Protein AF-A0A7S1IS02-F1 (afdb_monomer_lite)

Foldseek 3Di:
DDDPVRVVVVVVVCVVVVVVVVVVVVVVVVVVVVVVVVVVVVVVLLVVLPPVDDDDDPVVVVVVLVVLLVVLVVDDDPPVLLVCLLDPNDDLVVQQDDDPPDPRCSNVLSSLLVLCVVLVLCVVVVPDSSLSSSLLVLQQSQADPDPALHQSNLSVQLSVLSNVCVPDPCPPVADSVNSVVSSLCSRQQRGNPPVDDQVRCLVVVHPLNVVCVVVVDSPSNRVVSVVVSVVSCPDPSND

InterPro domains:
  IPR002073 3'5'-cyclic nucleotide phosphodiesterase, catalytic domain [PF00233] (148-239)
  IPR002073 3'5'-cyclic nucleotide phosphodiesterase, catalytic domain [PS51845] (77-239)
  IPR003607 HD/PDEase domain [cd00077] (148-236)
  IPR023088 3'5'-cyclic nucleotide phosphodiesterase [PR00387] (144-157)
  IPR023088 3'5'-cyclic nucleotide phosphodiesterase [PR00387] (175-188)
  IPR023088 3'5'-cyclic nucleotide phosphodiesterase [PR00387] (189-204)
  IPR023088 3'5'-cyclic nucleotide phosphodiesterase [PR00387] (219-235)
  IPR023174 3'5'-cyclic nucleotide phosphodiesterase, conserved site [PS00126] (189-200)
  IPR036971 3'5'-cyclic nucleotide phosphodiesterase, catalytic domain superfamily [G3DSA:1.10.1300.10] (60-239)

Organism: NCBI:txid73025

Structure (mmCIF, N/CA/C/O backbone):
data_AF-A0A7S1IS02-F1
#
_entry.id   AF-A0A7S1IS02-F1
#
loop_
_atom_site.group_PDB
_atom_site.id
_atom_site.type_symbol
_atom_site.label_atom_id
_atom_site.label_alt_id
_atom_site.label_comp_id
_atom_site.label_asym_id
_atom_site.label_entity_id
_atom_site.label_seq_id
_atom_site.pdbx_PDB_ins_code
_atom_site.Cartn_x
_atom_site.Cartn_y
_atom_site.Cartn_z
_atom_site.occupancy
_atom_site.B_iso_or_equiv
_atom_site.auth_seq_id
_atom_site.auth_comp_id
_atom_site.auth_asym_id
_atom_site.auth_atom_id
_atom_site.pdbx_PDB_model_num
ATOM 1 N N . THR A 1 1 ? -65.001 -1.483 31.475 1.00 82.06 1 THR A N 1
ATOM 2 C CA . THR A 1 1 ? -63.956 -1.059 32.427 1.00 82.06 1 THR A CA 1
ATOM 3 C C . THR A 1 1 ? -62.853 -2.075 32.312 1.00 82.06 1 THR A C 1
ATOM 5 O O . THR A 1 1 ? -63.203 -3.249 32.267 1.00 82.06 1 THR A O 1
ATOM 8 N N . PHE A 1 2 ? -61.599 -1.654 32.163 1.00 85.00 2 PHE A N 1
ATOM 9 C CA . PHE A 1 2 ? -60.481 -2.598 32.105 1.00 85.00 2 PHE A CA 1
ATOM 10 C C . PHE A 1 2 ? -60.385 -3.375 33.417 1.00 85.00 2 PHE A C 1
ATOM 12 O O . PHE A 1 2 ? -60.746 -2.855 34.480 1.00 85.00 2 PHE A O 1
ATOM 19 N N . THR A 1 3 ? -59.979 -4.637 33.334 1.00 92.38 3 THR A N 1
ATOM 20 C CA . THR A 1 3 ? -59.660 -5.420 34.525 1.00 92.38 3 THR A CA 1
ATOM 21 C C . THR A 1 3 ? -58.300 -4.990 35.065 1.00 92.38 3 THR A C 1
ATOM 23 O O . THR A 1 3 ? -57.462 -4.439 34.353 1.00 92.38 3 THR A O 1
ATOM 26 N N . LYS A 1 4 ? -58.060 -5.259 36.348 1.00 90.69 4 LYS A N 1
ATOM 27 C CA . LYS A 1 4 ? -56.788 -4.919 36.991 1.00 90.69 4 LYS A CA 1
ATOM 28 C C . LYS A 1 4 ? -55.592 -5.636 36.340 1.00 90.69 4 LYS A C 1
ATOM 30 O O . LYS A 1 4 ? -54.513 -5.070 36.248 1.00 90.69 4 LYS A O 1
ATOM 35 N N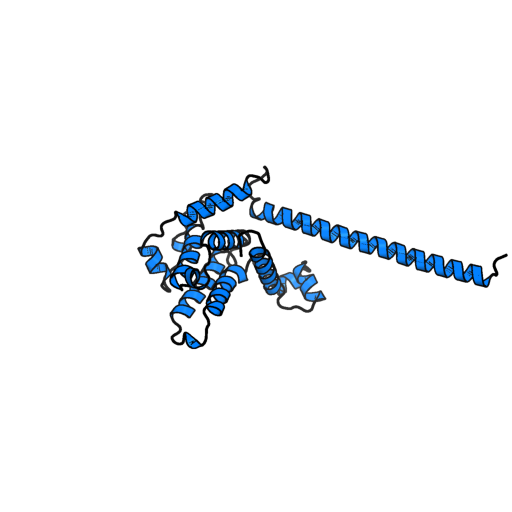 . GLU A 1 5 ? -55.810 -6.852 35.838 1.00 90.50 5 GLU A N 1
ATOM 36 C CA . GLU A 1 5 ? -54.808 -7.626 35.091 1.00 90.50 5 GLU A CA 1
ATOM 37 C C . GLU A 1 5 ? -54.492 -6.999 33.723 1.00 90.50 5 GLU A C 1
ATOM 39 O O . GLU A 1 5 ? -53.339 -6.997 33.300 1.00 90.50 5 GLU A O 1
ATOM 44 N N . GLU A 1 6 ? -55.489 -6.434 33.035 1.00 93.12 6 GLU A N 1
ATOM 45 C CA . GLU A 1 6 ? -55.283 -5.721 31.767 1.00 93.12 6 GLU A CA 1
ATOM 46 C C . GLU A 1 6 ? -54.498 -4.416 31.966 1.00 93.12 6 GLU A C 1
ATOM 48 O O . GLU A 1 6 ? -53.660 -4.079 31.129 1.00 93.12 6 GLU A O 1
ATOM 53 N N . GLU A 1 7 ? -54.725 -3.703 33.074 1.00 90.56 7 GLU A N 1
ATOM 54 C CA . GLU A 1 7 ? -53.951 -2.507 33.438 1.00 90.56 7 GLU A CA 1
ATOM 55 C C . GLU A 1 7 ? -52.484 -2.851 33.741 1.00 90.56 7 GLU A C 1
ATOM 57 O O . GLU A 1 7 ? -51.585 -2.225 33.176 1.00 90.56 7 GLU A O 1
ATOM 62 N N . GLU A 1 8 ? -52.228 -3.890 34.546 1.00 92.44 8 GLU A N 1
ATOM 63 C CA . GLU A 1 8 ? -50.866 -4.362 34.851 1.00 92.44 8 GLU A CA 1
ATOM 64 C C . GLU A 1 8 ? -50.130 -4.854 33.589 1.00 92.44 8 GLU A C 1
ATOM 66 O O . GLU A 1 8 ? -48.942 -4.569 33.392 1.00 92.44 8 GLU A O 1
ATOM 71 N N . LEU A 1 9 ? -50.835 -5.542 32.683 1.00 94.44 9 LEU A N 1
ATOM 72 C CA . LEU A 1 9 ? -50.281 -5.970 31.398 1.00 94.44 9 LEU A CA 1
ATOM 73 C C . LEU A 1 9 ? -49.898 -4.772 30.517 1.00 94.44 9 LEU A C 1
ATOM 75 O O . LEU A 1 9 ? -48.827 -4.775 29.903 1.00 94.44 9 LEU A O 1
ATOM 79 N N . LEU A 1 10 ? -50.748 -3.743 30.455 1.00 94.38 10 LEU A N 1
ATOM 80 C CA . LEU A 1 10 ? -50.493 -2.540 29.663 1.00 94.38 10 LEU A CA 1
ATOM 81 C C . LEU A 1 10 ? -49.315 -1.727 30.229 1.00 94.38 10 LEU A C 1
ATOM 83 O O . LEU A 1 10 ? -48.513 -1.174 29.472 1.00 94.38 10 LEU A O 1
ATOM 87 N N . GLU A 1 11 ? -49.172 -1.680 31.552 1.00 92.94 11 GLU A N 1
ATOM 88 C CA . GLU A 1 11 ? -48.066 -1.004 32.235 1.00 92.94 11 GLU A CA 1
ATOM 89 C C . GLU A 1 11 ? -46.726 -1.723 31.989 1.00 92.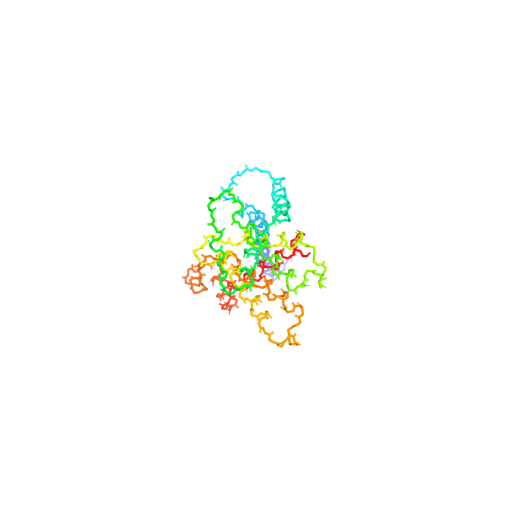94 11 GLU A C 1
ATOM 91 O O . GLU A 1 11 ? -45.721 -1.094 31.638 1.00 92.94 11 GLU A O 1
ATOM 96 N N . SER A 1 12 ? -46.726 -3.059 32.047 1.00 93.56 12 SER A N 1
ATOM 97 C CA . SER A 1 12 ? -45.562 -3.878 31.690 1.00 93.56 12 SER A CA 1
ATOM 98 C C . SER A 1 12 ? -45.177 -3.713 30.215 1.00 93.56 12 SER A C 1
ATOM 100 O O . SER A 1 12 ? -44.011 -3.458 29.892 1.00 93.56 12 SER A O 1
ATOM 102 N N . PHE A 1 13 ? -46.162 -3.772 29.312 1.00 95.50 13 PHE A N 1
ATOM 103 C CA . PHE A 1 13 ? -45.948 -3.583 27.879 1.00 95.50 13 PHE A CA 1
ATOM 104 C C . PHE A 1 13 ? -45.392 -2.191 27.560 1.00 95.50 13 PHE A C 1
ATOM 106 O O . PHE A 1 13 ? -44.400 -2.079 26.843 1.00 95.50 13 PHE A O 1
ATOM 113 N N . SER A 1 14 ? -45.998 -1.130 28.101 1.00 95.31 14 SER A N 1
ATOM 114 C CA . SER A 1 14 ? -45.564 0.249 27.845 1.00 95.31 14 SER A CA 1
ATOM 115 C C . SER A 1 14 ? -44.152 0.518 28.371 1.00 95.31 14 SER A C 1
ATOM 117 O O . SER A 1 14 ? -43.367 1.175 27.686 1.00 95.31 14 SER A O 1
ATOM 119 N N . SER A 1 15 ? -43.785 -0.068 29.514 1.00 94.06 15 SER A N 1
ATOM 120 C CA . SER A 1 15 ? -42.422 -0.007 30.052 1.00 94.06 15 SER A CA 1
ATOM 121 C C . SER A 1 15 ? -41.414 -0.687 29.119 1.00 94.06 15 SER A C 1
ATOM 123 O O . SER A 1 15 ? -40.394 -0.094 28.759 1.00 94.06 15 SER A O 1
ATOM 125 N N . PHE A 1 16 ? -41.710 -1.909 28.664 1.00 96.19 16 PHE A N 1
ATOM 126 C CA . PHE A 1 16 ? -40.810 -2.662 27.785 1.00 96.19 16 PHE A CA 1
ATOM 127 C C . PHE A 1 16 ? -40.691 -2.024 26.394 1.00 96.19 16 PHE A C 1
ATOM 129 O O . PHE A 1 16 ? -39.591 -1.903 25.848 1.00 96.19 16 PHE A O 1
ATOM 136 N N . ALA A 1 17 ? -41.812 -1.559 25.837 1.00 95.50 17 ALA A N 1
ATOM 137 C CA . ALA A 1 17 ? -41.853 -0.831 24.576 1.00 95.50 17 ALA A CA 1
ATOM 138 C C . ALA A 1 17 ? -41.078 0.490 24.670 1.00 95.50 17 ALA A C 1
ATOM 140 O O . ALA A 1 17 ? -40.301 0.801 23.770 1.00 95.50 17 ALA A O 1
ATOM 141 N N . GLY A 1 18 ? -41.222 1.232 25.773 1.00 96.75 18 GLY A N 1
ATOM 142 C CA . GLY A 1 18 ? -40.489 2.473 26.020 1.00 96.75 18 GLY A CA 1
ATOM 143 C C . GLY A 1 18 ? -38.973 2.265 26.056 1.00 96.75 18 GLY A C 1
ATOM 144 O O . GLY A 1 18 ? -38.247 2.956 25.342 1.00 96.75 18 GLY A O 1
ATOM 145 N N . ILE A 1 19 ? -38.497 1.271 26.816 1.00 96.25 19 ILE A N 1
ATOM 146 C CA . ILE A 1 19 ? -37.067 0.917 26.889 1.00 96.25 19 ILE A CA 1
ATOM 147 C C . ILE A 1 19 ? -36.546 0.482 25.514 1.00 96.25 19 ILE A C 1
ATOM 149 O O . ILE A 1 19 ? -35.489 0.932 25.072 1.00 96.25 19 ILE A O 1
ATOM 153 N N . THR A 1 20 ? -37.304 -0.366 24.814 1.00 95.88 20 THR A N 1
ATOM 154 C CA . THR A 1 20 ? -36.910 -0.889 23.500 1.00 95.88 20 THR A CA 1
ATOM 155 C C . THR A 1 20 ? -36.811 0.230 22.465 1.00 95.88 20 THR A C 1
ATOM 157 O O . THR A 1 20 ? -35.807 0.326 21.764 1.00 95.88 20 THR A O 1
ATOM 160 N N . LEU A 1 21 ? -37.808 1.118 22.396 1.00 96.31 21 LEU A N 1
ATOM 161 C CA . LEU A 1 21 ? -37.811 2.258 21.476 1.00 96.31 21 LEU A CA 1
ATOM 162 C C . LEU A 1 21 ? -36.697 3.259 21.793 1.00 96.31 21 LEU A C 1
ATOM 164 O O . LEU A 1 21 ? -36.090 3.801 20.870 1.00 96.31 21 LEU A O 1
ATOM 168 N N . ALA A 1 22 ? -36.410 3.500 23.075 1.00 95.81 22 ALA A N 1
ATOM 169 C CA . ALA A 1 22 ? -35.308 4.366 23.481 1.00 95.81 22 ALA A CA 1
ATOM 170 C C . ALA A 1 22 ? -33.955 3.795 23.031 1.00 95.81 22 ALA A C 1
ATOM 172 O O . ALA A 1 22 ? -33.172 4.505 22.400 1.00 95.81 22 ALA A O 1
ATOM 173 N N . ASN A 1 23 ? -33.711 2.504 23.273 1.00 95.31 23 ASN A N 1
ATOM 174 C CA . ASN A 1 23 ? -32.490 1.836 22.826 1.00 95.31 23 ASN A CA 1
ATOM 175 C C . ASN A 1 23 ? -32.377 1.823 21.301 1.00 95.31 23 ASN A C 1
ATOM 177 O O . ASN A 1 23 ? -31.310 2.113 20.771 1.00 95.31 23 ASN A O 1
ATOM 181 N N . LEU A 1 24 ? -33.472 1.549 20.588 1.00 95.94 24 LEU A N 1
ATOM 182 C CA . LEU A 1 24 ? -33.479 1.537 19.126 1.00 95.94 24 LEU A CA 1
ATOM 183 C C . LEU A 1 24 ? -33.089 2.903 18.548 1.00 95.94 24 LEU A C 1
ATOM 185 O O . LEU A 1 24 ? -32.236 2.958 17.667 1.00 95.94 24 LEU A O 1
ATOM 189 N N . LYS A 1 25 ? -33.618 4.001 19.104 1.00 95.12 25 LYS A N 1
ATOM 190 C CA . LYS A 1 25 ? -33.218 5.363 18.712 1.00 95.12 25 LYS A CA 1
ATOM 191 C C . LYS A 1 25 ? -31.749 5.661 19.016 1.00 95.12 25 LYS A C 1
ATOM 193 O O . LYS A 1 25 ? -31.092 6.332 18.227 1.00 95.12 25 LYS A O 1
ATOM 198 N N . LEU A 1 26 ? -31.228 5.180 20.147 1.00 95.00 26 LEU A N 1
ATOM 199 C CA . LEU A 1 26 ? -29.813 5.347 20.495 1.00 95.00 26 LEU A CA 1
ATOM 200 C C . LEU A 1 26 ? -28.900 4.591 19.523 1.00 95.00 26 LEU A C 1
ATOM 202 O O . LEU A 1 26 ? -27.895 5.146 19.084 1.00 95.00 26 LEU A O 1
ATOM 206 N N . TYR A 1 27 ? -29.257 3.357 19.157 1.00 93.94 27 TYR A N 1
ATOM 207 C CA . TYR A 1 27 ? -28.508 2.581 18.170 1.00 93.94 27 TYR A CA 1
ATOM 208 C C . TYR A 1 27 ? -28.576 3.213 16.783 1.00 93.94 27 TYR A C 1
ATOM 210 O O . TYR A 1 27 ? -27.538 3.369 16.152 1.00 93.94 27 TYR A O 1
ATOM 218 N N . GLU A 1 28 ? -29.757 3.641 16.339 1.00 94.44 28 GLU A N 1
ATOM 219 C CA . GLU A 1 28 ? -29.928 4.340 15.063 1.00 94.44 28 GLU A CA 1
ATOM 220 C C . GLU A 1 28 ? -29.072 5.613 15.003 1.00 94.44 28 GLU A C 1
ATOM 222 O O . GLU A 1 28 ? -28.347 5.827 14.032 1.00 94.44 28 GLU A O 1
ATOM 227 N N . PHE A 1 29 ? -29.083 6.422 16.068 1.00 94.38 29 PHE A N 1
ATOM 228 C CA . PHE A 1 29 ? -28.225 7.600 16.172 1.00 94.38 29 PHE A CA 1
ATOM 229 C C . PHE A 1 29 ? -26.738 7.234 16.086 1.00 94.38 29 PHE A C 1
ATOM 231 O O . PHE A 1 29 ? -26.005 7.847 15.314 1.00 94.38 29 PHE A O 1
ATOM 238 N N . ALA A 1 30 ? -26.290 6.223 16.837 1.00 90.69 30 ALA A N 1
ATOM 239 C CA . ALA A 1 30 ? -24.895 5.790 16.827 1.00 90.69 30 ALA A CA 1
ATOM 240 C C . ALA A 1 30 ? -24.457 5.266 15.448 1.00 90.69 30 ALA A C 1
ATOM 242 O O . ALA A 1 30 ? -23.356 5.576 14.995 1.00 90.69 30 ALA A O 1
ATOM 243 N N . THR A 1 31 ? -25.315 4.507 14.761 1.00 89.56 31 THR A N 1
ATOM 244 C CA . THR A 1 31 ? -25.045 4.011 13.406 1.00 89.56 31 THR A CA 1
ATOM 245 C C . THR A 1 31 ? -24.964 5.156 12.403 1.00 89.56 31 THR A C 1
ATOM 247 O O . THR A 1 31 ? -23.990 5.232 11.657 1.00 89.56 31 THR A O 1
ATOM 250 N N . ASN A 1 32 ? -25.928 6.079 12.417 1.00 90.00 32 ASN A N 1
ATOM 251 C CA . ASN A 1 32 ? -25.941 7.220 11.501 1.00 90.00 32 ASN A CA 1
ATOM 252 C C . ASN A 1 32 ? -24.740 8.145 11.731 1.00 90.00 32 ASN A C 1
ATOM 254 O O . ASN A 1 32 ? -24.063 8.509 10.774 1.00 90.00 32 ASN A O 1
ATOM 258 N N . ALA A 1 33 ? -24.414 8.443 12.992 1.00 87.38 33 ALA A N 1
ATOM 259 C CA . ALA A 1 33 ? -23.231 9.223 13.340 1.00 87.38 33 ALA A CA 1
ATOM 260 C C . ALA A 1 33 ? -21.931 8.523 12.904 1.00 87.38 33 ALA A C 1
ATOM 262 O O . ALA A 1 33 ? -21.010 9.180 12.431 1.00 87.38 33 ALA A O 1
ATOM 263 N N . GLY A 1 34 ? -21.853 7.192 13.019 1.00 80.75 34 GLY A N 1
ATOM 264 C CA . GLY A 1 34 ? -20.710 6.406 12.547 1.00 80.75 34 GLY A CA 1
ATOM 265 C C . GLY A 1 34 ? -20.538 6.443 11.025 1.00 80.75 34 GLY A C 1
ATOM 266 O O . GLY A 1 34 ? -19.419 6.609 10.534 1.00 80.75 34 GLY A O 1
ATOM 267 N N . ILE A 1 35 ? -21.640 6.329 10.277 1.00 80.50 35 ILE A N 1
ATOM 268 C CA . ILE A 1 35 ? -21.655 6.453 8.811 1.00 80.50 35 ILE A CA 1
ATOM 269 C C . ILE A 1 35 ? -21.213 7.858 8.396 1.00 80.50 35 ILE A C 1
ATOM 271 O O . ILE A 1 35 ? -20.322 7.991 7.560 1.00 80.50 35 ILE A O 1
ATOM 275 N N . GLU A 1 36 ? -21.787 8.898 9.004 1.00 82.19 36 GLU A N 1
ATOM 276 C CA . GLU A 1 36 ? -21.448 10.292 8.713 1.00 82.19 36 GLU A CA 1
ATOM 277 C C . GLU A 1 36 ? -19.982 10.595 9.047 1.00 82.19 36 GLU A C 1
ATOM 279 O O . GLU A 1 36 ? -19.260 11.135 8.213 1.00 82.19 36 GLU A O 1
ATOM 284 N N . ALA A 1 37 ? -19.501 10.168 10.219 1.00 75.00 37 ALA A N 1
ATOM 285 C CA . ALA A 1 37 ? -18.105 10.334 10.610 1.00 75.00 37 ALA A CA 1
ATOM 286 C C . ALA A 1 37 ? -17.150 9.624 9.643 1.00 75.00 37 ALA A C 1
ATOM 288 O O . ALA A 1 37 ? -16.111 10.179 9.303 1.00 75.00 37 ALA A O 1
ATOM 289 N N . THR A 1 38 ? -17.506 8.431 9.158 1.00 73.38 38 THR A N 1
ATOM 290 C CA . THR A 1 38 ? -16.690 7.679 8.194 1.00 73.38 38 THR A CA 1
ATOM 291 C C . THR A 1 38 ? -16.699 8.341 6.816 1.00 73.38 38 THR A C 1
ATOM 293 O O . THR A 1 38 ? -15.653 8.428 6.177 1.00 73.38 38 THR A O 1
ATOM 296 N N . ALA A 1 39 ? -17.847 8.852 6.360 1.00 71.75 39 ALA A N 1
ATOM 297 C CA . ALA A 1 39 ? -17.946 9.608 5.113 1.00 71.75 39 ALA A CA 1
ATOM 298 C C . ALA A 1 39 ? -17.096 10.888 5.172 1.00 71.75 39 ALA A C 1
ATOM 300 O O . ALA A 1 39 ? -16.270 11.120 4.291 1.00 71.75 39 ALA A O 1
ATOM 301 N N . LEU A 1 40 ? -17.215 11.653 6.262 1.00 70.81 40 LEU A N 1
ATOM 302 C CA . LEU A 1 40 ? -16.415 12.854 6.506 1.00 70.81 40 LEU A CA 1
ATOM 303 C C . LEU A 1 40 ? -14.929 12.533 6.654 1.00 70.81 40 LEU A C 1
ATOM 305 O O . LEU A 1 40 ? -14.099 13.270 6.133 1.00 70.81 40 LEU A O 1
ATOM 309 N N . MET A 1 41 ? -14.565 11.448 7.342 1.00 65.06 41 MET A N 1
ATOM 310 C CA . MET A 1 41 ? -13.175 11.004 7.441 1.00 65.06 41 MET A CA 1
ATOM 311 C C . MET A 1 41 ? -12.634 10.596 6.082 1.00 65.06 41 MET A C 1
ATOM 313 O O . MET A 1 41 ? -11.507 10.955 5.788 1.00 65.06 41 MET A O 1
ATOM 317 N N . LYS A 1 42 ? -13.400 9.918 5.225 1.00 61.12 42 LYS A N 1
ATOM 318 C CA . LYS A 1 42 ? -12.957 9.574 3.869 1.00 61.12 42 LYS A CA 1
ATOM 319 C C . LYS A 1 42 ? -12.698 10.830 3.036 1.00 61.12 42 LYS A C 1
ATOM 321 O O . LYS A 1 42 ? -11.607 10.972 2.496 1.00 61.12 42 LYS A O 1
ATOM 326 N N . GLU A 1 43 ? -13.632 11.783 3.045 1.00 59.00 43 GLU A N 1
ATOM 327 C CA . GLU A 1 43 ? -13.438 13.097 2.417 1.00 59.00 43 GLU A CA 1
ATOM 328 C C . GLU A 1 43 ? -12.240 13.845 3.015 1.00 59.00 43 GLU A C 1
ATOM 330 O O . GLU A 1 43 ? -11.458 14.454 2.292 1.00 59.00 43 GLU A O 1
ATOM 335 N N . THR A 1 44 ? -12.055 13.767 4.334 1.00 50.38 44 THR A N 1
ATOM 336 C CA . THR A 1 44 ? -10.951 14.417 5.042 1.00 50.38 44 THR A CA 1
ATOM 337 C C . THR A 1 44 ? -9.628 13.718 4.785 1.00 50.38 44 THR A C 1
ATOM 339 O O . THR A 1 44 ? -8.645 14.422 4.710 1.00 50.38 44 THR A O 1
ATOM 342 N N . THR A 1 45 ? -9.569 12.396 4.612 1.00 49.81 45 THR A N 1
ATOM 343 C CA . THR A 1 45 ? -8.333 11.637 4.329 1.00 49.81 45 THR A CA 1
ATOM 344 C C . THR A 1 45 ? -7.886 11.874 2.893 1.00 49.81 45 THR A C 1
ATOM 346 O O . THR A 1 45 ? -6.714 12.145 2.645 1.00 49.81 45 THR A O 1
ATOM 349 N N . ASP A 1 46 ? -8.841 11.912 1.959 1.00 46.56 46 ASP A N 1
ATOM 350 C CA . ASP A 1 46 ? -8.612 12.387 0.593 1.00 46.56 46 ASP A CA 1
ATOM 351 C C . ASP A 1 46 ? -8.086 13.832 0.586 1.00 46.56 46 ASP A C 1
ATOM 353 O O . ASP A 1 46 ? -7.258 14.182 -0.251 1.00 46.56 46 ASP A O 1
ATOM 357 N N . TYR A 1 47 ? -8.492 14.647 1.564 1.00 34.03 47 TYR A N 1
ATOM 358 C CA . TYR A 1 47 ? -8.028 16.020 1.758 1.00 34.03 47 TYR A CA 1
ATOM 359 C C . TYR A 1 47 ? -6.689 16.118 2.534 1.00 34.03 47 TYR A C 1
ATOM 361 O O . TYR A 1 47 ? -5.835 16.924 2.168 1.00 34.03 47 TYR A O 1
ATOM 369 N N . THR A 1 48 ? -6.445 15.309 3.578 1.00 36.94 48 THR A N 1
ATOM 370 C CA . THR A 1 48 ? -5.298 15.385 4.512 1.00 36.94 48 THR A CA 1
ATOM 371 C C . THR A 1 48 ? -4.054 14.669 4.020 1.00 36.94 48 THR A C 1
ATOM 373 O O . THR A 1 48 ? -2.970 15.109 4.398 1.00 36.94 48 THR A O 1
ATOM 376 N N . SER A 1 49 ? -4.156 13.730 3.070 1.00 42.00 49 SER A N 1
ATOM 377 C CA . SER A 1 49 ? -3.016 13.362 2.210 1.00 42.00 49 SER A CA 1
ATOM 378 C C . SER A 1 49 ? -2.428 14.579 1.462 1.00 42.00 49 SER A C 1
ATOM 380 O O . SER A 1 49 ? -1.333 14.490 0.914 1.00 42.00 49 SER A O 1
ATOM 382 N N . GLY A 1 50 ? -3.136 15.722 1.437 1.00 37.91 50 GLY A N 1
ATOM 383 C CA . GLY A 1 50 ? -2.690 17.003 0.880 1.00 37.91 50 GLY A CA 1
ATOM 384 C C . GLY A 1 50 ? -2.540 18.166 1.878 1.00 37.91 50 GLY A C 1
ATOM 385 O O . GLY A 1 50 ? -2.054 19.228 1.484 1.00 37.91 50 GLY A O 1
ATOM 386 N N . VAL A 1 51 ? -2.886 18.029 3.167 1.00 31.80 51 VAL A N 1
ATOM 387 C CA . VAL A 1 51 ? -2.863 19.165 4.122 1.00 31.80 51 VAL A CA 1
ATOM 388 C C . VAL A 1 51 ? -1.586 19.183 4.969 1.00 31.80 51 VAL A C 1
ATOM 390 O O . VAL A 1 51 ? -1.609 19.119 6.194 1.00 31.80 51 VAL A O 1
ATOM 393 N N . VAL A 1 52 ? -0.456 19.384 4.293 1.00 32.75 52 VAL A N 1
ATOM 394 C CA . VAL A 1 52 ? 0.492 20.427 4.733 1.00 32.75 52 VAL A CA 1
ATOM 395 C C . VAL A 1 52 ? 0.329 21.701 3.889 1.00 32.75 52 VAL A C 1
ATOM 397 O O . VAL A 1 52 ? 0.857 22.744 4.262 1.00 32.75 52 VAL A O 1
ATOM 400 N N . LEU A 1 53 ? -0.495 21.711 2.828 1.00 31.73 53 LEU A N 1
ATOM 401 C CA . LEU A 1 53 ? -0.830 22.947 2.115 1.00 31.73 53 LEU A CA 1
ATOM 402 C C . LEU A 1 53 ? -2.341 23.189 2.061 1.00 31.73 53 LEU A C 1
ATOM 404 O O . LEU A 1 53 ? -3.153 22.425 1.557 1.00 31.73 53 LEU A O 1
ATOM 408 N N . GLN A 1 54 ? -2.694 24.289 2.704 1.00 31.77 54 GLN A N 1
ATOM 409 C CA . GLN A 1 54 ? -4.003 24.690 3.167 1.00 31.77 54 GLN A CA 1
ATOM 410 C C . GLN A 1 54 ? -4.916 25.215 2.041 1.00 31.77 54 GLN A C 1
ATOM 412 O O . GLN A 1 54 ? -4.489 25.991 1.196 1.00 31.77 54 GLN A O 1
ATOM 417 N N . ARG A 1 55 ? -6.213 24.883 2.158 1.00 30.02 55 ARG A N 1
ATOM 418 C CA . ARG A 1 55 ? -7.399 25.647 1.705 1.00 30.02 55 ARG A CA 1
ATOM 419 C C . ARG A 1 55 ? -7.376 26.185 0.265 1.00 30.02 55 ARG A C 1
ATOM 421 O O . ARG A 1 55 ? -7.016 27.338 0.060 1.00 30.02 55 ARG A O 1
ATOM 428 N N . THR A 1 56 ? -7.968 25.445 -0.677 1.00 25.41 56 THR A N 1
ATOM 429 C CA . THR A 1 56 ? -9.011 25.935 -1.615 1.00 25.41 56 THR A CA 1
ATOM 430 C C . THR A 1 56 ? -9.431 24.844 -2.616 1.00 25.41 56 THR A C 1
ATOM 432 O O . THR A 1 56 ? -8.608 24.337 -3.359 1.00 25.41 56 THR A O 1
ATOM 435 N N . LEU A 1 57 ? -10.745 24.589 -2.687 1.00 28.36 57 LEU A N 1
ATOM 436 C CA . LEU A 1 57 ? -11.513 24.068 -3.836 1.00 28.36 57 LEU A CA 1
ATOM 437 C C . LEU A 1 57 ? -11.253 22.613 -4.331 1.00 28.36 57 LEU A C 1
ATOM 439 O O . LEU A 1 57 ? -10.166 22.298 -4.812 1.00 28.36 57 LEU A O 1
ATOM 443 N N . PRO A 1 58 ? -12.296 21.752 -4.397 1.00 31.75 58 PRO A N 1
ATOM 444 C CA . PRO A 1 58 ? -12.198 20.367 -4.895 1.00 31.75 58 PRO A CA 1
ATOM 445 C C . PRO A 1 58 ? -11.816 20.228 -6.387 1.00 31.75 58 PRO A C 1
ATOM 447 O O . PRO A 1 58 ? -11.488 19.139 -6.843 1.00 31.75 58 PRO A O 1
ATOM 450 N N . ALA A 1 59 ? -11.776 21.320 -7.159 1.00 29.44 59 ALA A N 1
ATOM 451 C CA . ALA A 1 59 ? -11.376 21.313 -8.572 1.00 29.44 59 ALA A CA 1
ATOM 452 C C . ALA A 1 59 ? -9.847 21.329 -8.813 1.00 29.44 59 ALA A C 1
ATOM 454 O O . ALA A 1 59 ? -9.408 21.263 -9.963 1.00 29.44 59 ALA A O 1
ATOM 455 N N . VAL A 1 60 ? -9.029 21.451 -7.760 1.00 32.69 60 VAL A N 1
ATOM 456 C CA . VAL A 1 60 ? -7.560 21.569 -7.86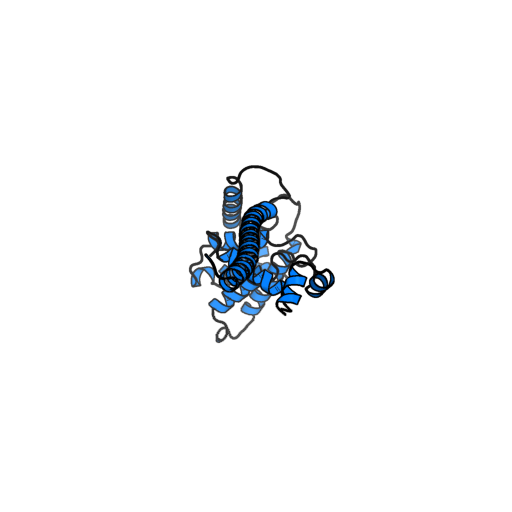5 1.00 32.69 60 VAL A CA 1
ATOM 457 C C . VAL A 1 60 ? -6.852 20.209 -7.715 1.00 32.69 60 VAL A C 1
ATOM 459 O O . VAL A 1 60 ? -5.766 20.030 -8.258 1.00 32.69 60 VAL A O 1
ATOM 462 N N . MET A 1 61 ? -7.477 19.216 -7.066 1.00 36.78 61 MET A N 1
ATOM 463 C CA . MET A 1 61 ? -6.842 17.914 -6.790 1.00 36.78 61 MET A CA 1
ATOM 464 C C . MET A 1 61 ? -6.777 16.970 -8.001 1.00 36.78 61 MET A C 1
ATOM 466 O O . MET A 1 61 ? -5.724 16.382 -8.236 1.00 36.78 61 MET A O 1
ATOM 470 N N . SER A 1 62 ? -7.837 16.875 -8.819 1.00 43.47 62 SER A N 1
ATOM 471 C CA . SER A 1 62 ? -7.791 16.093 -10.075 1.00 43.47 62 SER A CA 1
ATOM 472 C C . SER A 1 62 ? -6.719 16.639 -11.024 1.00 43.47 62 SER A C 1
ATOM 474 O O . SER A 1 62 ? -5.946 15.873 -11.591 1.00 43.47 62 SER A O 1
ATOM 476 N N . LYS A 1 63 ? -6.577 17.968 -11.097 1.00 46.81 63 LYS A N 1
ATOM 477 C CA . LYS A 1 63 ? -5.564 18.611 -11.942 1.00 46.81 63 LYS A CA 1
ATOM 478 C C . LYS A 1 63 ? -4.127 18.311 -11.512 1.00 46.81 63 LYS A C 1
ATOM 480 O O . LYS A 1 63 ? -3.253 18.340 -12.365 1.00 46.81 63 LYS A O 1
ATOM 485 N N . ASN A 1 64 ? -3.880 18.024 -10.231 1.00 70.81 64 ASN A N 1
ATOM 486 C CA . ASN A 1 64 ? -2.536 17.716 -9.736 1.00 70.81 64 ASN A CA 1
ATOM 487 C C . ASN A 1 64 ? -2.145 16.259 -10.032 1.00 70.81 64 ASN A C 1
ATOM 489 O O . ASN A 1 64 ? -1.056 16.003 -10.528 1.00 70.81 64 ASN A O 1
ATOM 493 N N . VAL A 1 65 ? -3.045 15.295 -9.813 1.00 78.25 65 VAL A N 1
ATOM 494 C CA . VAL A 1 65 ? -2.740 13.882 -10.111 1.00 78.25 65 VAL A CA 1
ATOM 495 C C . VAL A 1 65 ? -2.581 13.656 -11.616 1.00 78.25 65 VAL A C 1
ATOM 497 O O . VAL A 1 65 ? -1.634 12.991 -12.025 1.00 78.25 65 VAL A O 1
ATOM 500 N N . ASP A 1 66 ? -3.445 14.246 -12.445 1.00 83.75 66 ASP A N 1
ATOM 501 C CA . ASP A 1 66 ? -3.340 14.122 -13.905 1.00 83.75 66 ASP A CA 1
ATOM 502 C C . ASP A 1 66 ? -2.075 14.818 -14.460 1.00 83.75 66 ASP A C 1
ATOM 504 O O . ASP A 1 66 ? -1.446 14.311 -15.395 1.00 83.75 66 ASP A O 1
ATOM 508 N N . ASP A 1 67 ? -1.643 15.930 -13.849 1.00 85.56 67 ASP A N 1
ATOM 509 C CA . ASP A 1 67 ? -0.349 16.566 -14.141 1.00 85.56 67 ASP A CA 1
ATOM 510 C C . ASP A 1 67 ? 0.823 15.652 -13.758 1.00 85.56 67 ASP A C 1
ATOM 512 O O . ASP A 1 67 ? 1.695 15.385 -14.585 1.00 85.56 67 ASP A O 1
ATOM 516 N N . LEU A 1 68 ? 0.814 15.080 -12.549 1.00 84.56 68 LEU A N 1
ATOM 517 C CA . LEU A 1 68 ? 1.839 14.132 -12.105 1.00 84.56 68 LEU A CA 1
ATOM 518 C C . LEU A 1 68 ? 1.918 12.899 -13.013 1.00 84.56 68 LEU A C 1
ATOM 520 O O . LEU A 1 68 ? 3.022 12.460 -13.335 1.00 84.56 68 LEU A O 1
ATOM 524 N N . ILE A 1 69 ? 0.780 12.369 -13.472 1.00 88.50 69 ILE A N 1
ATOM 525 C CA . ILE A 1 69 ? 0.737 11.260 -14.436 1.00 88.50 69 ILE A CA 1
ATOM 526 C C . ILE A 1 69 ? 1.403 11.678 -15.746 1.00 88.50 69 ILE A C 1
ATOM 528 O O . ILE A 1 69 ? 2.304 10.991 -16.225 1.00 88.50 69 ILE A O 1
ATOM 532 N N . THR A 1 70 ? 1.010 12.828 -16.299 1.00 89.19 70 THR A N 1
ATOM 533 C CA . THR A 1 70 ? 1.570 13.352 -17.555 1.00 89.19 70 THR A CA 1
ATOM 534 C C . THR A 1 70 ? 3.084 13.528 -17.451 1.00 89.19 70 THR A C 1
ATOM 536 O O . THR A 1 70 ? 3.837 13.139 -18.345 1.00 89.19 70 THR A O 1
ATOM 539 N N . ARG A 1 71 ? 3.552 14.062 -16.324 1.00 86.75 71 ARG A N 1
ATOM 540 C CA . ARG A 1 71 ? 4.972 14.284 -16.055 1.00 86.75 71 ARG A CA 1
ATOM 541 C C . ARG A 1 71 ? 5.734 12.981 -15.837 1.00 86.75 71 ARG A C 1
ATOM 543 O O . ARG A 1 71 ? 6.867 12.885 -16.288 1.00 86.75 71 ARG A O 1
ATOM 550 N N . CYS A 1 72 ? 5.123 11.975 -15.209 1.00 88.44 72 CYS A N 1
ATOM 551 C CA . CYS A 1 72 ? 5.719 10.648 -15.028 1.00 88.44 72 CYS A CA 1
ATOM 552 C C . CYS A 1 72 ? 5.848 9.906 -16.362 1.00 88.44 72 CYS A C 1
ATOM 554 O O . CYS A 1 72 ? 6.864 9.269 -16.629 1.00 88.44 72 CYS A O 1
ATOM 556 N N . LEU A 1 73 ? 4.844 10.028 -17.232 1.00 89.06 73 LEU A N 1
ATOM 557 C CA . LEU A 1 73 ? 4.885 9.473 -18.583 1.00 89.06 73 LEU A CA 1
ATOM 558 C C . LEU A 1 73 ? 5.969 10.138 -19.439 1.00 89.06 73 LEU A C 1
ATOM 560 O O . LEU A 1 73 ? 6.648 9.454 -20.200 1.00 89.06 73 LEU A O 1
ATOM 564 N N . ALA A 1 74 ? 6.157 11.451 -19.291 1.00 88.38 74 ALA A N 1
ATOM 565 C CA . ALA A 1 74 ? 7.193 12.206 -19.994 1.00 88.38 74 ALA A CA 1
ATOM 566 C C . ALA A 1 74 ? 8.600 12.060 -19.380 1.00 88.38 74 ALA A C 1
ATOM 568 O O . ALA A 1 74 ? 9.581 12.464 -20.009 1.00 88.38 74 ALA A O 1
ATOM 569 N N . LEU A 1 75 ? 8.715 11.522 -18.161 1.00 86.44 75 LEU A N 1
ATOM 570 C CA . LEU A 1 75 ? 9.984 11.406 -17.450 1.00 86.44 75 LEU A CA 1
ATOM 571 C C . LEU A 1 75 ? 10.850 10.317 -18.086 1.00 86.44 75 LEU A C 1
ATOM 573 O O . LEU A 1 75 ? 10.549 9.129 -17.993 1.00 86.44 75 LEU A O 1
ATOM 577 N N . GLN A 1 76 ? 11.959 10.729 -18.695 1.00 83.31 76 GLN A N 1
ATOM 578 C CA . GLN A 1 76 ? 12.975 9.809 -19.193 1.00 83.31 76 GLN A CA 1
ATOM 579 C C . GLN A 1 76 ? 13.945 9.461 -18.066 1.00 83.31 76 GLN A C 1
ATOM 581 O O . GLN A 1 76 ? 14.622 10.337 -17.525 1.00 83.31 76 GLN A O 1
ATOM 586 N N . VAL A 1 77 ? 14.000 8.179 -17.710 1.00 83.81 77 VAL A N 1
ATOM 587 C CA . VAL A 1 77 ? 14.983 7.661 -16.755 1.00 83.81 77 VAL A CA 1
ATOM 588 C C . VAL A 1 77 ? 16.336 7.558 -17.467 1.00 83.81 77 VAL A C 1
ATOM 590 O O . VAL A 1 77 ? 16.392 6.957 -18.542 1.00 83.81 77 VAL A O 1
ATOM 593 N N . PRO A 1 78 ? 17.421 8.124 -16.910 1.00 86.06 78 PRO A N 1
ATOM 594 C CA . PRO A 1 78 ? 18.759 7.950 -17.468 1.00 86.06 78 PRO A CA 1
ATOM 595 C C . PRO A 1 78 ? 19.131 6.462 -17.607 1.00 86.06 78 PRO A C 1
ATOM 597 O O . PRO A 1 78 ? 18.824 5.657 -16.726 1.00 86.06 78 PRO A O 1
ATOM 600 N N . GLU A 1 79 ? 19.776 6.079 -18.714 1.00 86.31 79 GLU A N 1
ATOM 601 C CA . GLU A 1 79 ? 20.068 4.666 -19.023 1.00 86.31 79 GLU A CA 1
ATOM 602 C C . GLU A 1 79 ? 20.950 3.986 -17.967 1.00 86.31 79 GLU A C 1
ATOM 604 O O . GLU A 1 79 ? 20.776 2.804 -17.678 1.00 86.31 79 GLU A O 1
ATOM 609 N N . ASP A 1 80 ? 21.877 4.728 -17.367 1.00 86.75 80 ASP A N 1
ATOM 610 C CA . ASP A 1 80 ? 22.730 4.273 -16.272 1.00 86.75 80 ASP A CA 1
ATOM 611 C C . ASP A 1 80 ? 21.916 3.950 -15.013 1.00 86.75 80 ASP A C 1
ATOM 613 O O . ASP A 1 80 ? 22.135 2.914 -14.383 1.00 86.75 80 ASP A O 1
ATOM 617 N N . VAL A 1 81 ? 20.927 4.786 -14.693 1.00 86.25 81 VAL A N 1
ATOM 618 C CA . VAL A 1 81 ? 20.008 4.576 -13.567 1.00 86.25 81 VAL A CA 1
ATOM 619 C C . VAL A 1 81 ? 19.101 3.377 -13.826 1.00 86.25 81 VAL A C 1
ATOM 621 O O . VAL A 1 81 ? 18.925 2.547 -12.937 1.00 86.25 81 VAL A O 1
ATOM 624 N N . LEU A 1 82 ? 18.577 3.240 -15.047 1.00 87.38 82 LEU A N 1
ATOM 625 C CA . LEU A 1 82 ? 17.752 2.097 -15.447 1.00 87.38 82 LEU A CA 1
ATOM 626 C C . LEU A 1 82 ? 18.546 0.781 -15.447 1.00 87.38 82 LEU A C 1
ATOM 628 O O . LEU A 1 82 ? 18.039 -0.270 -15.058 1.00 87.38 82 LEU A O 1
ATOM 632 N N . ALA A 1 83 ? 19.808 0.812 -15.876 1.00 88.94 83 ALA A N 1
ATOM 633 C CA . ALA A 1 83 ? 20.682 -0.351 -15.804 1.00 88.94 83 ALA A CA 1
ATOM 634 C C . ALA A 1 83 ? 20.972 -0.726 -14.345 1.00 88.94 83 ALA A C 1
ATOM 636 O O . ALA A 1 83 ? 20.899 -1.904 -13.989 1.00 88.94 83 ALA A O 1
ATOM 637 N N . LEU A 1 84 ? 21.250 0.265 -13.492 1.00 88.19 84 LEU A N 1
ATOM 638 C CA . LEU A 1 84 ? 21.506 0.041 -12.074 1.00 88.19 84 LEU A CA 1
ATOM 639 C C . LEU A 1 84 ? 20.265 -0.500 -11.357 1.00 88.19 84 LEU A C 1
ATOM 641 O O . LEU A 1 84 ? 20.406 -1.442 -10.578 1.00 88.19 84 LEU A O 1
ATOM 645 N N . SER A 1 85 ? 19.066 0.009 -11.669 1.00 87.25 85 SER A N 1
ATOM 646 C CA . SER A 1 85 ? 17.794 -0.418 -11.064 1.00 87.25 85 SER A CA 1
ATOM 647 C C . SER A 1 85 ? 17.450 -1.882 -11.326 1.00 87.25 85 SER A C 1
ATOM 649 O O . SER A 1 85 ? 16.597 -2.442 -10.648 1.00 87.25 85 SER A O 1
ATOM 651 N N . ARG A 1 86 ? 18.127 -2.552 -12.261 1.00 89.56 86 ARG A N 1
ATOM 652 C CA . ARG A 1 86 ? 17.997 -4.000 -12.490 1.00 89.56 86 ARG A CA 1
ATOM 653 C C . ARG A 1 86 ? 18.988 -4.837 -11.675 1.00 89.56 86 ARG A C 1
ATOM 655 O O . ARG A 1 86 ? 19.083 -6.044 -11.882 1.00 89.56 86 ARG A O 1
ATOM 662 N N . THR A 1 87 ? 19.735 -4.221 -10.763 1.00 89.44 87 THR A N 1
ATOM 663 C CA . THR A 1 87 ? 20.778 -4.876 -9.965 1.00 89.44 87 THR A CA 1
ATOM 664 C C . THR A 1 87 ? 20.547 -4.696 -8.468 1.00 89.44 87 THR A C 1
ATOM 666 O O . THR A 1 87 ? 19.885 -3.758 -8.036 1.00 89.44 87 THR A O 1
ATOM 669 N N . VAL A 1 88 ? 21.171 -5.563 -7.666 1.00 88.50 88 VAL A N 1
ATOM 670 C CA . VAL A 1 88 ? 21.167 -5.488 -6.190 1.00 88.50 88 VAL A CA 1
ATOM 671 C C . VAL A 1 88 ? 21.877 -4.251 -5.628 1.00 88.50 88 VAL A C 1
ATOM 673 O O . VAL A 1 88 ? 21.741 -3.963 -4.447 1.00 88.50 88 VAL A O 1
ATOM 676 N N . ASN A 1 89 ? 22.658 -3.543 -6.447 1.00 86.44 89 ASN A N 1
ATOM 677 C CA . ASN A 1 89 ? 23.433 -2.378 -6.017 1.00 86.44 89 ASN A CA 1
ATOM 678 C C . ASN A 1 89 ? 22.653 -1.066 -6.165 1.00 86.44 89 ASN A C 1
ATOM 680 O O . ASN A 1 89 ? 23.210 0.001 -5.916 1.00 86.44 89 ASN A O 1
ATOM 684 N N . PHE A 1 90 ? 21.399 -1.126 -6.617 1.00 87.06 90 PHE A N 1
ATOM 685 C CA . PHE A 1 90 ? 20.552 0.051 -6.687 1.00 87.06 90 PHE A CA 1
ATOM 686 C C . PHE A 1 90 ? 20.160 0.510 -5.286 1.00 87.06 90 PHE A C 1
ATOM 688 O O . PHE A 1 90 ? 19.655 -0.279 -4.491 1.00 87.06 90 PHE A O 1
ATOM 695 N N . ASN A 1 91 ? 20.348 1.797 -5.013 1.00 84.31 91 ASN A N 1
ATOM 696 C CA . ASN A 1 91 ? 19.858 2.442 -3.808 1.00 84.31 91 ASN A CA 1
ATOM 697 C C . ASN A 1 91 ? 18.981 3.634 -4.220 1.00 84.31 91 ASN A C 1
ATOM 699 O O . ASN A 1 91 ? 19.504 4.597 -4.789 1.00 84.31 91 ASN A O 1
ATOM 703 N N . PRO A 1 92 ? 17.664 3.612 -3.947 1.00 77.69 92 PRO A N 1
ATOM 704 C CA . PRO A 1 92 ? 16.782 4.717 -4.318 1.00 77.69 92 PRO A CA 1
ATOM 705 C C . PRO A 1 92 ? 17.155 6.024 -3.612 1.00 77.69 92 PRO A C 1
ATOM 707 O O . PRO A 1 92 ? 16.887 7.097 -4.152 1.00 77.69 92 PRO A O 1
ATOM 710 N N . LEU A 1 93 ? 17.790 5.954 -2.434 1.00 79.25 93 LEU A N 1
ATOM 711 C CA . LEU A 1 93 ? 18.157 7.136 -1.654 1.00 79.25 93 LEU A CA 1
ATOM 712 C C . LEU A 1 93 ? 19.270 7.961 -2.311 1.00 79.25 93 LEU A C 1
ATOM 714 O O . LEU A 1 93 ? 19.325 9.170 -2.100 1.00 79.25 93 LEU A O 1
ATOM 718 N N . ASP A 1 94 ? 20.115 7.346 -3.143 1.00 79.00 94 ASP A N 1
ATOM 719 C CA . ASP A 1 94 ? 21.202 8.046 -3.844 1.00 79.00 94 ASP A CA 1
ATOM 720 C C . ASP A 1 94 ? 20.670 9.020 -4.910 1.00 79.00 94 ASP A C 1
ATOM 722 O O . ASP A 1 94 ? 21.360 9.953 -5.321 1.00 79.00 94 ASP A O 1
ATOM 726 N N . TYR A 1 95 ? 19.414 8.837 -5.322 1.00 73.06 95 TYR A N 1
ATOM 727 C CA . TYR A 1 95 ? 18.727 9.661 -6.314 1.00 73.06 95 TYR A CA 1
ATOM 728 C C . TYR A 1 95 ? 17.735 10.654 -5.680 1.00 73.06 95 TYR A C 1
ATOM 730 O O . TYR A 1 95 ? 16.945 11.281 -6.387 1.00 73.06 95 TYR A O 1
ATOM 738 N N . LEU A 1 96 ? 17.806 10.842 -4.355 1.00 66.12 96 LEU A N 1
ATOM 739 C CA . LEU A 1 96 ? 17.064 11.854 -3.597 1.00 66.12 96 LEU A CA 1
ATOM 740 C C . LEU A 1 96 ? 17.898 13.129 -3.422 1.00 66.12 96 LEU A C 1
ATOM 742 O O . LEU A 1 96 ? 18.521 13.337 -2.383 1.00 66.12 96 LEU A O 1
ATOM 746 N N . VAL A 1 97 ? 17.923 14.014 -4.421 1.00 51.50 97 VAL A N 1
ATOM 747 C CA . VAL A 1 97 ? 18.651 15.295 -4.321 1.00 51.50 97 VAL A CA 1
ATOM 748 C C . VAL A 1 97 ? 17.673 16.490 -4.319 1.00 51.50 97 VAL A C 1
ATOM 750 O O . VAL A 1 97 ? 17.378 17.021 -5.381 1.00 51.50 97 VAL A O 1
ATOM 753 N N . HIS A 1 98 ? 17.206 16.851 -3.104 1.00 44.84 98 HIS A N 1
ATOM 754 C CA . HIS A 1 98 ? 16.623 18.103 -2.513 1.00 44.84 98 HIS A CA 1
ATOM 755 C C . HIS A 1 98 ? 15.837 19.127 -3.393 1.00 44.84 98 HIS A C 1
ATOM 757 O O . HIS A 1 98 ? 16.356 19.460 -4.457 1.00 44.84 98 HIS A O 1
ATOM 763 N N . PRO A 1 99 ? 14.750 19.844 -2.947 1.00 40.66 99 PRO A N 1
ATOM 764 C CA . PRO A 1 99 ? 14.154 20.046 -1.605 1.00 40.66 99 PRO A CA 1
ATOM 765 C C . PRO A 1 99 ? 12.630 19.667 -1.501 1.00 40.66 99 PRO A C 1
ATOM 767 O O . PRO A 1 99 ? 12.014 19.316 -2.507 1.00 40.66 99 PRO A O 1
ATOM 770 N N . PRO A 1 100 ? 11.953 19.849 -0.331 1.00 42.62 100 PRO A N 1
ATOM 771 C CA . PRO A 1 100 ? 10.624 19.287 0.023 1.00 42.62 100 PRO A CA 1
ATOM 772 C C . PRO A 1 100 ? 9.401 19.686 -0.827 1.00 42.62 100 PRO A C 1
ATOM 774 O O . PRO A 1 100 ? 8.273 19.391 -0.441 1.00 42.62 100 PRO A O 1
ATOM 777 N N . ASN A 1 101 ? 9.597 20.404 -1.934 1.00 42.34 101 ASN A N 1
ATOM 778 C CA . ASN A 1 101 ? 8.544 21.010 -2.750 1.00 42.34 101 ASN A CA 1
ATOM 779 C C . ASN A 1 101 ? 8.695 20.757 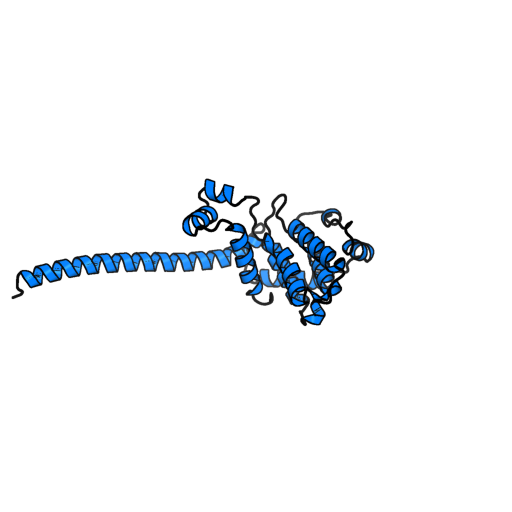-4.264 1.00 42.34 101 ASN A C 1
ATOM 781 O O . ASN A 1 101 ? 7.970 21.372 -5.043 1.00 42.34 101 ASN A O 1
ATOM 785 N N . SER A 1 102 ? 9.596 19.876 -4.708 1.00 49.91 102 SER A N 1
ATOM 786 C CA . SER A 1 102 ? 9.713 19.518 -6.129 1.00 49.91 102 SER A CA 1
ATOM 787 C C . SER A 1 102 ? 9.736 18.009 -6.311 1.00 49.91 102 SER A C 1
ATOM 789 O O . SER A 1 102 ? 10.775 17.393 -6.145 1.00 49.91 102 SER A O 1
ATOM 791 N N . ASP A 1 103 ? 8.597 17.410 -6.661 1.00 55.69 103 ASP A N 1
ATOM 792 C CA . ASP A 1 103 ? 8.518 16.191 -7.491 1.00 55.69 103 ASP A CA 1
ATOM 793 C C . ASP A 1 103 ? 9.288 14.932 -7.036 1.00 55.69 103 ASP A C 1
ATOM 795 O O . ASP A 1 103 ? 9.366 13.950 -7.776 1.00 55.69 103 ASP A O 1
ATOM 799 N N . GLU A 1 104 ? 9.775 14.917 -5.792 1.00 58.53 104 GLU A N 1
ATOM 800 C CA . GLU A 1 104 ? 10.909 14.128 -5.268 1.00 58.53 104 GLU A CA 1
ATOM 801 C C . GLU A 1 104 ? 10.715 12.604 -5.214 1.00 58.53 104 GLU A C 1
ATOM 803 O O . GLU A 1 104 ? 11.573 11.872 -4.745 1.00 58.53 104 GLU A O 1
ATOM 808 N N . GLY A 1 105 ? 9.607 12.083 -5.732 1.00 71.00 105 GLY A N 1
ATOM 809 C CA . GLY A 1 105 ? 9.401 10.637 -5.844 1.00 71.00 105 GLY A CA 1
ATOM 810 C C . GLY A 1 105 ? 8.831 10.202 -7.181 1.00 71.00 105 GLY A C 1
ATOM 811 O O . GLY A 1 105 ? 8.481 9.037 -7.323 1.00 71.00 105 GLY A O 1
ATOM 812 N N . LEU A 1 106 ? 8.721 11.105 -8.163 1.00 83.44 106 LEU A N 1
ATOM 813 C CA . LEU A 1 106 ? 8.215 10.742 -9.486 1.00 83.44 106 LEU A CA 1
ATOM 814 C C . LEU A 1 106 ? 9.185 9.821 -10.229 1.00 83.44 106 LEU A C 1
ATOM 816 O O . LEU A 1 106 ? 8.735 8.941 -10.955 1.00 83.44 106 LEU A O 1
ATOM 820 N N . LEU A 1 107 ? 10.494 9.971 -9.988 1.00 85.56 107 LEU A N 1
ATOM 821 C CA . LEU A 1 107 ? 11.506 9.028 -10.464 1.00 85.56 107 LEU A CA 1
ATOM 822 C C . LEU A 1 107 ? 11.276 7.631 -9.881 1.00 85.56 107 LEU A C 1
ATOM 824 O O . LEU A 1 107 ? 11.275 6.664 -10.627 1.00 85.56 107 LEU A O 1
ATOM 828 N N . ILE A 1 108 ? 11.011 7.524 -8.576 1.00 88.69 108 ILE A N 1
ATOM 829 C CA . ILE A 1 108 ? 10.733 6.238 -7.919 1.00 88.69 108 ILE A CA 1
ATOM 830 C C . ILE A 1 108 ? 9.437 5.614 -8.451 1.00 88.69 108 ILE A C 1
ATOM 832 O O . ILE A 1 108 ? 9.410 4.426 -8.759 1.00 88.69 108 ILE A O 1
ATOM 836 N N . VAL A 1 109 ? 8.382 6.417 -8.639 1.00 91.50 109 VAL A N 1
ATOM 837 C CA . VAL A 1 109 ? 7.147 5.962 -9.303 1.00 91.50 109 VAL A CA 1
ATOM 838 C C . VAL A 1 109 ? 7.444 5.463 -10.716 1.00 91.50 109 VAL A C 1
ATOM 840 O O . VAL A 1 109 ? 6.980 4.390 -11.091 1.00 91.50 109 VAL A O 1
ATOM 843 N N . ARG A 1 110 ? 8.247 6.203 -11.489 1.00 91.62 110 ARG A N 1
ATOM 844 C CA . ARG A 1 110 ? 8.619 5.797 -12.844 1.00 91.62 110 ARG A CA 1
ATOM 845 C C . ARG A 1 110 ? 9.412 4.495 -12.839 1.00 91.62 110 ARG A C 1
ATOM 847 O O . ARG A 1 110 ? 9.100 3.613 -13.625 1.00 91.62 110 ARG A O 1
ATOM 854 N N . LEU A 1 111 ? 10.377 4.346 -11.935 1.00 92.50 111 LEU A N 1
ATOM 855 C CA . LEU A 1 111 ? 11.156 3.119 -11.786 1.00 92.50 111 LEU A CA 1
ATOM 856 C C . LEU A 1 111 ? 10.263 1.922 -11.456 1.00 92.50 111 LEU A C 1
ATOM 858 O O . LEU A 1 111 ? 10.464 0.869 -12.045 1.00 92.50 111 LEU A O 1
ATOM 862 N N . LEU A 1 112 ? 9.246 2.074 -10.598 1.00 95.25 112 LEU A N 1
ATOM 863 C CA . LEU A 1 112 ? 8.266 1.006 -10.356 1.00 95.25 112 LEU A CA 1
ATOM 864 C C . LEU A 1 112 ? 7.541 0.600 -11.643 1.00 95.25 112 LEU A C 1
ATOM 866 O O . LEU A 1 112 ? 7.433 -0.590 -11.911 1.00 95.25 112 LEU A O 1
ATOM 870 N N . VAL A 1 113 ? 7.100 1.554 -12.467 1.00 95.62 113 VAL A N 1
ATOM 871 C CA . VAL A 1 113 ? 6.485 1.245 -13.772 1.00 95.62 113 VAL A CA 1
ATOM 872 C C . VAL A 1 113 ? 7.459 0.489 -14.678 1.00 95.62 113 VAL A C 1
ATOM 874 O O . VAL A 1 113 ? 7.069 -0.507 -15.282 1.00 95.62 113 VAL A O 1
ATOM 877 N N . GLU A 1 114 ? 8.731 0.897 -14.718 1.00 94.06 114 GLU A N 1
ATOM 878 C CA . GLU A 1 114 ? 9.771 0.185 -15.474 1.00 94.06 114 GLU A CA 1
ATOM 879 C C . GLU A 1 114 ? 9.970 -1.255 -14.974 1.00 94.06 114 GLU A C 1
ATOM 881 O O . GLU A 1 114 ? 10.186 -2.147 -15.790 1.00 94.06 114 GLU A O 1
ATOM 886 N N . LEU A 1 115 ? 9.846 -1.530 -13.666 1.00 94.81 115 LEU A N 1
ATOM 887 C CA . LEU A 1 115 ? 9.900 -2.908 -13.153 1.00 94.81 115 LEU A CA 1
ATOM 888 C C . LEU A 1 115 ? 8.743 -3.758 -13.705 1.00 94.81 115 LEU A C 1
ATOM 890 O O . LEU A 1 115 ? 8.955 -4.908 -14.087 1.00 94.81 115 LEU A O 1
ATOM 894 N N . PHE A 1 116 ? 7.527 -3.207 -13.776 1.00 96.12 116 PHE A N 1
ATOM 895 C CA . PHE A 1 116 ? 6.359 -3.916 -14.317 1.00 96.12 116 PHE A CA 1
ATOM 896 C C . PHE A 1 116 ? 6.484 -4.151 -15.829 1.00 96.12 116 PHE A C 1
ATOM 898 O O . PHE A 1 116 ? 6.142 -5.238 -16.306 1.00 96.12 116 PHE A O 1
ATOM 905 N N . GLU A 1 117 ? 6.996 -3.164 -16.569 1.00 94.81 117 GLU A N 1
ATOM 906 C CA . GLU A 1 117 ? 7.282 -3.274 -18.005 1.00 94.81 117 GLU A CA 1
ATOM 907 C C . GLU A 1 117 ? 8.371 -4.327 -18.266 1.00 94.81 117 GLU A C 1
ATOM 909 O O . GLU A 1 117 ? 8.194 -5.209 -19.104 1.00 94.81 117 GLU A O 1
ATOM 914 N N . ASP A 1 118 ? 9.462 -4.315 -17.493 1.00 93.62 118 ASP A N 1
ATOM 915 C CA . ASP A 1 118 ? 10.573 -5.265 -17.625 1.00 93.62 118 ASP A CA 1
ATOM 916 C C . ASP A 1 118 ? 10.169 -6.711 -17.296 1.00 93.62 118 ASP A C 1
ATOM 918 O O . ASP A 1 118 ? 10.720 -7.672 -17.842 1.00 93.62 118 ASP A O 1
ATOM 922 N N . MET A 1 119 ? 9.185 -6.896 -16.412 1.00 92.31 119 MET A N 1
ATOM 923 C CA . MET A 1 119 ? 8.574 -8.205 -16.164 1.00 92.31 119 MET A CA 1
ATOM 924 C C . MET A 1 119 ? 7.529 -8.608 -17.217 1.00 92.31 119 MET A C 1
ATOM 926 O O . MET A 1 119 ? 6.999 -9.715 -17.136 1.00 92.31 119 MET A O 1
ATOM 930 N N . GLY A 1 120 ? 7.225 -7.742 -18.190 1.00 94.00 120 GLY A N 1
ATOM 931 C CA . GLY A 1 120 ? 6.232 -7.980 -19.239 1.00 94.00 120 GLY A CA 1
ATOM 932 C C . GLY A 1 120 ? 4.780 -7.962 -18.751 1.00 94.00 120 GLY A C 1
ATOM 933 O O . GLY A 1 120 ? 3.882 -8.310 -19.514 1.00 94.00 120 GLY A O 1
ATOM 934 N N . LEU A 1 121 ? 4.527 -7.552 -17.503 1.00 95.31 121 LEU A N 1
ATOM 935 C CA . LEU A 1 121 ? 3.199 -7.626 -16.884 1.00 95.31 121 LEU A CA 1
ATOM 936 C C . LEU A 1 121 ? 2.210 -6.628 -17.490 1.00 95.31 121 LEU A C 1
ATOM 938 O O . LEU A 1 121 ? 1.021 -6.920 -17.581 1.00 95.31 121 LEU A O 1
ATOM 942 N N . ILE A 1 122 ? 2.701 -5.462 -17.916 1.00 96.06 122 ILE A N 1
ATOM 943 C CA . ILE A 1 122 ? 1.866 -4.410 -18.511 1.00 96.06 122 ILE A CA 1
ATOM 944 C C . ILE A 1 122 ? 1.204 -4.925 -19.794 1.00 96.06 122 ILE A C 1
ATOM 946 O O . ILE A 1 122 ? -0.011 -4.820 -19.951 1.00 96.06 122 ILE A O 1
ATOM 950 N N . ASN A 1 123 ? 1.989 -5.560 -20.666 1.00 95.50 123 ASN A N 1
ATOM 951 C CA . ASN A 1 123 ? 1.495 -6.124 -21.920 1.00 95.50 123 ASN A CA 1
ATOM 952 C C . ASN A 1 123 ? 0.647 -7.387 -21.694 1.00 95.50 123 ASN A C 1
ATOM 954 O O . ASN A 1 123 ? -0.407 -7.521 -22.311 1.00 95.50 123 ASN A O 1
ATOM 958 N N . GLU A 1 124 ? 1.064 -8.276 -20.785 1.00 95.06 124 GLU A N 1
ATOM 959 C CA . GLU A 1 124 ? 0.346 -9.522 -20.464 1.00 95.06 124 GLU A CA 1
ATOM 960 C C . GLU A 1 124 ? -1.093 -9.262 -19.990 1.00 95.06 124 GLU A C 1
ATOM 962 O O . GLU A 1 124 ? -2.033 -9.914 -20.441 1.00 95.06 124 GLU A O 1
ATOM 967 N N . PHE A 1 125 ? -1.278 -8.276 -19.108 1.00 96.56 125 PHE A N 1
ATOM 968 C CA . PHE A 1 125 ? -2.580 -7.945 -18.524 1.00 96.56 125 PHE A CA 1
ATOM 969 C C . PHE A 1 125 ? -3.275 -6.754 -19.200 1.00 96.56 125 PHE A C 1
ATOM 971 O O . PHE A 1 125 ? -4.349 -6.353 -18.760 1.00 96.56 125 PHE A O 1
ATOM 978 N N . SER A 1 126 ? -2.698 -6.203 -20.277 1.00 96.25 126 SER A N 1
ATOM 979 C CA . SER A 1 126 ? -3.216 -5.013 -20.976 1.00 96.25 126 SER A CA 1
ATOM 980 C C . SER A 1 126 ? -3.464 -3.823 -20.035 1.00 96.25 126 SER A C 1
ATOM 982 O O . SER A 1 126 ? -4.486 -3.141 -20.128 1.00 96.25 126 SER A O 1
ATOM 984 N N . ILE A 1 127 ? -2.533 -3.592 -19.107 1.00 95.75 127 ILE A N 1
ATOM 985 C CA . ILE A 1 127 ? -2.631 -2.527 -18.105 1.00 95.75 127 ILE A CA 1
ATOM 986 C C . ILE A 1 127 ? -2.291 -1.191 -18.768 1.00 95.75 127 ILE A C 1
ATOM 988 O O . ILE A 1 127 ? -1.224 -1.030 -19.357 1.00 95.75 127 ILE A O 1
ATOM 992 N N . ASP A 1 128 ? -3.173 -0.202 -18.640 1.00 95.69 128 ASP A N 1
ATOM 993 C CA . ASP A 1 128 ? -2.862 1.165 -19.054 1.00 95.69 128 ASP A CA 1
ATOM 994 C C . ASP A 1 128 ? -1.820 1.765 -18.093 1.00 95.69 128 ASP A C 1
ATOM 996 O O . ASP A 1 128 ? -2.033 1.836 -16.878 1.00 95.69 128 ASP A O 1
ATOM 1000 N N . GLN A 1 129 ? -0.683 2.223 -18.628 1.00 94.38 129 GLN A N 1
ATOM 1001 C CA . GLN A 1 129 ? 0.378 2.833 -17.822 1.00 94.38 129 GLN A CA 1
ATOM 1002 C C . GLN A 1 129 ? -0.129 4.024 -16.996 1.00 94.38 129 GLN A C 1
ATOM 1004 O O . GLN A 1 129 ? 0.334 4.229 -15.877 1.00 94.38 129 GLN A O 1
ATOM 1009 N N . SER A 1 130 ? -1.097 4.795 -17.498 1.00 93.69 130 SER A N 1
ATOM 1010 C CA . SER A 1 130 ? -1.685 5.917 -16.762 1.00 93.69 130 SER A CA 1
ATOM 1011 C C . SER A 1 130 ? -2.471 5.465 -15.527 1.00 93.69 130 SER A C 1
ATOM 1013 O O . SER A 1 130 ? -2.405 6.133 -14.493 1.00 93.69 130 SER A O 1
ATOM 1015 N N . VAL A 1 131 ? -3.149 4.313 -15.599 1.00 94.00 131 VAL A N 1
ATOM 1016 C CA . VAL A 1 131 ? -3.864 3.687 -14.472 1.00 94.00 131 VAL A CA 1
ATOM 1017 C C . VAL A 1 131 ? -2.861 3.178 -13.441 1.00 94.00 131 VAL A C 1
ATOM 1019 O O . VAL A 1 131 ? -2.985 3.498 -12.259 1.00 94.00 131 VAL A O 1
ATOM 1022 N N . LEU A 1 132 ? -1.806 2.483 -13.882 1.00 95.69 132 LEU A N 1
ATOM 1023 C CA . LEU A 1 132 ? -0.745 2.003 -12.990 1.00 95.69 132 LEU A CA 1
ATOM 1024 C C . LEU A 1 132 ? -0.029 3.161 -12.275 1.00 95.69 132 LEU A C 1
ATOM 1026 O O . LEU A 1 132 ? 0.181 3.114 -11.064 1.00 95.69 132 LEU A O 1
ATOM 1030 N N . ILE A 1 133 ? 0.308 4.232 -12.999 1.00 94.06 133 ILE A N 1
ATOM 1031 C CA . ILE A 1 133 ? 0.930 5.426 -12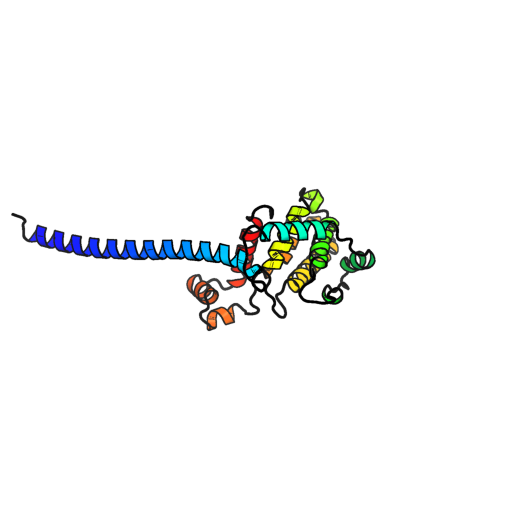.414 1.00 94.06 133 ILE A CA 1
ATOM 1032 C C . ILE A 1 133 ? -0.017 6.081 -11.406 1.00 94.06 133 ILE A C 1
ATOM 1034 O O . ILE A 1 133 ? 0.417 6.435 -10.308 1.00 94.06 133 ILE A O 1
ATOM 1038 N N . ARG A 1 134 ? -1.308 6.221 -11.740 1.00 92.50 134 ARG A N 1
ATOM 1039 C CA . ARG A 1 134 ? -2.311 6.773 -10.819 1.00 92.50 134 ARG A CA 1
ATOM 1040 C C . ARG A 1 134 ? -2.391 5.948 -9.538 1.00 92.50 134 ARG A C 1
ATOM 1042 O O . ARG A 1 134 ? -2.338 6.525 -8.451 1.00 92.50 134 ARG A O 1
ATOM 1049 N N . PHE A 1 135 ? -2.454 4.625 -9.670 1.00 94.31 135 PHE A N 1
ATOM 1050 C CA . PHE A 1 135 ? -2.456 3.688 -8.552 1.00 94.31 135 PHE A CA 1
ATOM 1051 C C . PHE A 1 135 ? -1.222 3.879 -7.657 1.00 94.31 135 PHE A C 1
ATOM 1053 O O . PHE A 1 135 ? -1.368 4.134 -6.463 1.00 94.31 135 PHE A O 1
ATOM 1060 N N . ILE A 1 136 ? -0.011 3.875 -8.226 1.00 94.25 136 ILE A N 1
ATOM 1061 C CA . ILE A 1 136 ? 1.237 4.029 -7.459 1.00 94.25 136 ILE A CA 1
ATOM 1062 C C . ILE A 1 136 ? 1.313 5.402 -6.772 1.00 94.25 136 ILE A C 1
ATOM 1064 O O . ILE A 1 136 ? 1.694 5.484 -5.603 1.00 94.25 136 ILE A O 1
ATOM 1068 N N . ILE A 1 137 ? 0.927 6.488 -7.455 1.00 90.00 137 ILE A N 1
ATOM 1069 C CA . ILE A 1 137 ? 0.864 7.834 -6.856 1.00 90.00 137 ILE A CA 1
ATOM 1070 C C . ILE A 1 137 ? -0.116 7.845 -5.679 1.00 90.00 137 ILE A C 1
ATOM 1072 O O . ILE A 1 137 ? 0.172 8.437 -4.633 1.00 90.00 137 ILE A O 1
ATOM 1076 N N . ARG A 1 138 ? -1.260 7.170 -5.820 1.00 88.88 138 ARG A N 1
ATOM 1077 C CA . ARG A 1 138 ? -2.264 7.088 -4.764 1.00 88.88 138 ARG A CA 1
ATOM 1078 C C . ARG A 1 138 ? -1.774 6.272 -3.568 1.00 88.88 138 ARG A C 1
ATOM 1080 O O . ARG A 1 138 ? -1.965 6.728 -2.439 1.00 88.88 138 ARG A O 1
ATOM 1087 N N . CYS A 1 139 ? -1.094 5.148 -3.789 1.00 90.81 139 CYS A N 1
ATOM 1088 C CA . CYS A 1 139 ? -0.421 4.387 -2.734 1.00 90.81 139 CYS A CA 1
ATOM 1089 C C . CYS A 1 139 ? 0.628 5.244 -2.022 1.00 90.81 139 CYS A C 1
ATOM 1091 O O . CYS A 1 139 ? 0.593 5.373 -0.802 1.00 90.81 139 CYS A O 1
ATOM 1093 N N . ARG A 1 140 ? 1.499 5.929 -2.775 1.00 88.75 140 ARG A N 1
ATOM 1094 C CA . ARG A 1 140 ? 2.514 6.839 -2.223 1.00 88.75 140 ARG A CA 1
ATOM 1095 C C . ARG A 1 140 ? 1.904 7.911 -1.318 1.00 88.75 140 ARG A C 1
ATOM 1097 O O . ARG A 1 140 ? 2.469 8.194 -0.269 1.00 88.75 140 ARG A O 1
ATOM 1104 N N . SER A 1 141 ? 0.759 8.487 -1.693 1.00 85.69 141 SER A N 1
ATOM 1105 C CA . SER A 1 141 ? 0.072 9.512 -0.885 1.00 85.69 141 SER A CA 1
ATOM 1106 C C . SER A 1 141 ? -0.475 9.007 0.459 1.00 85.69 141 SER A C 1
ATOM 1108 O O . SER A 1 141 ? -0.834 9.815 1.312 1.00 85.69 141 SER A O 1
ATOM 1110 N N . GLN A 1 142 ? -0.543 7.685 0.643 1.00 87.12 142 GLN A N 1
ATOM 1111 C CA . GLN A 1 142 ? -0.979 7.033 1.880 1.00 87.12 142 GLN A CA 1
ATOM 1112 C C . GLN A 1 142 ? 0.195 6.571 2.750 1.00 87.12 142 GLN A C 1
ATOM 1114 O O . GLN A 1 142 ? -0.022 6.112 3.866 1.00 87.12 142 GLN A O 1
ATOM 1119 N N . TYR A 1 143 ? 1.441 6.689 2.287 1.00 87.81 143 TYR A N 1
ATOM 1120 C CA . TYR A 1 143 ? 2.602 6.431 3.134 1.00 87.81 143 TYR A CA 1
ATOM 1121 C C . TYR A 1 143 ? 2.910 7.642 4.012 1.00 87.81 143 TYR A C 1
ATOM 1123 O O . TYR A 1 143 ? 3.059 8.766 3.530 1.00 87.81 143 TYR A O 1
ATOM 1131 N N . ASN A 1 144 ? 3.064 7.395 5.311 1.00 84.94 144 ASN A N 1
ATOM 1132 C CA . ASN A 1 144 ? 3.417 8.428 6.275 1.00 84.94 144 ASN A CA 1
ATOM 1133 C C . ASN A 1 144 ? 4.910 8.778 6.197 1.00 84.94 144 ASN A C 1
ATOM 1135 O O . ASN A 1 144 ? 5.763 7.944 5.883 1.00 84.94 144 ASN A O 1
ATOM 1139 N N . ASN A 1 145 ? 5.245 10.022 6.546 1.00 83.94 145 ASN A N 1
ATOM 1140 C CA . ASN A 1 145 ? 6.635 10.457 6.663 1.00 83.94 145 ASN A CA 1
ATOM 1141 C C . ASN A 1 145 ? 7.234 10.008 8.008 1.00 83.94 145 ASN A C 1
ATOM 1143 O O . ASN A 1 145 ? 7.335 10.789 8.955 1.00 83.94 145 ASN A O 1
ATOM 1147 N N . VAL A 1 146 ? 7.593 8.727 8.092 1.00 86.69 146 VAL A N 1
ATOM 1148 C CA . VAL A 1 146 ? 8.263 8.110 9.245 1.00 86.69 146 VAL A CA 1
ATOM 1149 C C . VAL A 1 146 ? 9.668 7.644 8.869 1.00 86.69 146 VAL A C 1
ATOM 1151 O O . VAL A 1 146 ? 9.988 7.451 7.697 1.00 86.69 146 VAL A O 1
ATOM 1154 N N . SER A 1 147 ? 10.525 7.441 9.872 1.00 88.25 147 SER A N 1
ATOM 1155 C CA . SER A 1 147 ? 11.953 7.175 9.655 1.00 88.25 147 SER A CA 1
ATOM 1156 C C . SER A 1 147 ? 12.257 5.925 8.824 1.00 88.25 147 SER A C 1
ATOM 1158 O O . SER A 1 147 ? 13.303 5.892 8.188 1.00 88.25 147 SER A O 1
ATOM 1160 N N . TYR A 1 148 ? 11.382 4.912 8.838 1.00 89.81 148 TYR A N 1
ATOM 1161 C CA . TYR A 1 148 ? 11.619 3.641 8.141 1.00 89.81 148 TYR A CA 1
ATOM 1162 C C . TYR A 1 148 ? 10.447 3.198 7.259 1.00 89.81 148 TYR A C 1
ATOM 1164 O O . TYR A 1 148 ? 10.615 3.147 6.049 1.00 89.81 148 TYR A O 1
ATOM 1172 N N . HIS A 1 149 ? 9.259 2.949 7.829 1.00 92.31 149 HIS A N 1
ATOM 1173 C CA . HIS A 1 149 ? 8.057 2.484 7.104 1.00 92.31 149 HIS A CA 1
ATOM 1174 C C . HIS A 1 149 ? 7.404 3.578 6.233 1.00 92.31 149 HIS A C 1
ATOM 1176 O O . HIS A 1 149 ? 6.255 3.966 6.431 1.00 92.31 149 HIS A O 1
ATOM 1182 N N . ASN A 1 150 ? 8.175 4.131 5.306 1.00 89.12 150 ASN A N 1
ATOM 1183 C CA . ASN A 1 150 ? 7.765 5.131 4.332 1.00 89.12 150 ASN A CA 1
ATOM 1184 C C . ASN A 1 150 ? 7.733 4.510 2.922 1.00 89.12 150 ASN A C 1
ATOM 1186 O O . ASN A 1 150 ? 8.029 3.331 2.729 1.00 89.12 150 ASN A O 1
ATOM 1190 N N . PHE A 1 151 ? 7.378 5.311 1.917 1.00 91.00 151 PHE A N 1
ATOM 1191 C CA . PHE A 1 151 ? 7.247 4.824 0.542 1.00 91.00 151 PHE A CA 1
ATOM 1192 C C . PHE A 1 151 ? 8.555 4.258 -0.045 1.00 91.00 151 PHE A C 1
ATOM 1194 O O . PHE A 1 151 ? 8.504 3.379 -0.901 1.00 91.00 151 PHE A O 1
ATOM 1201 N N . TYR A 1 152 ? 9.725 4.714 0.415 1.00 90.31 152 TYR A N 1
ATOM 1202 C CA . TYR A 1 152 ? 11.011 4.189 -0.058 1.00 90.31 152 TYR A CA 1
ATOM 1203 C C . TYR A 1 152 ? 11.261 2.768 0.449 1.00 90.31 152 TYR A C 1
ATOM 1205 O O . TYR A 1 152 ? 11.705 1.929 -0.323 1.00 90.31 152 TYR A O 1
ATOM 1213 N N . HIS A 1 153 ? 10.868 2.458 1.688 1.00 92.94 153 HIS A N 1
ATOM 1214 C CA . HIS A 1 153 ? 10.877 1.077 2.186 1.00 92.94 153 HIS A CA 1
ATOM 1215 C C . HIS A 1 153 ? 9.956 0.170 1.358 1.00 92.94 153 HIS A C 1
ATOM 1217 O O . HIS A 1 153 ? 10.341 -0.935 0.982 1.00 92.94 153 HIS A O 1
ATOM 1223 N N . ALA A 1 154 ? 8.764 0.649 0.993 1.00 94.75 154 ALA A N 1
ATOM 1224 C CA . ALA A 1 154 ? 7.871 -0.099 0.107 1.00 94.75 154 ALA A CA 1
ATOM 1225 C C . ALA A 1 154 ? 8.495 -0.347 -1.277 1.00 94.75 154 ALA A C 1
ATOM 1227 O O . ALA A 1 154 ? 8.378 -1.445 -1.829 1.00 94.75 154 ALA A O 1
ATOM 1228 N N . PHE A 1 155 ? 9.201 0.649 -1.820 1.00 94.25 155 PHE A N 1
ATOM 1229 C CA . PHE A 1 155 ? 9.981 0.489 -3.042 1.00 94.25 155 PHE A CA 1
ATOM 1230 C C . PHE A 1 155 ? 11.077 -0.571 -2.878 1.00 94.25 155 PHE A C 1
ATOM 1232 O O . PHE A 1 155 ? 11.142 -1.473 -3.706 1.00 94.25 155 PHE A O 1
ATOM 1239 N N . ASP A 1 156 ? 11.887 -0.512 -1.818 1.00 93.75 156 ASP A 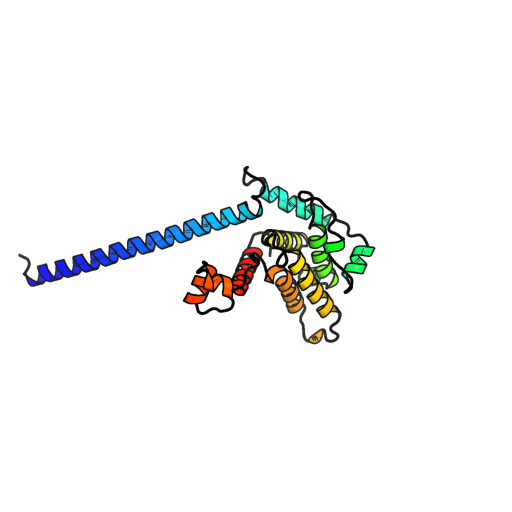N 1
ATOM 1240 C CA . ASP A 1 156 ? 12.983 -1.460 -1.572 1.00 93.75 156 ASP A CA 1
ATOM 1241 C C . ASP A 1 156 ? 12.473 -2.903 -1.472 1.00 93.75 156 ASP A C 1
ATOM 1243 O O . ASP A 1 156 ? 13.037 -3.819 -2.074 1.00 93.75 156 ASP A O 1
ATOM 1247 N N . VAL A 1 157 ? 11.359 -3.115 -0.763 1.00 96.31 157 VAL A N 1
ATOM 1248 C CA . VAL A 1 157 ? 10.703 -4.427 -0.672 1.00 96.31 157 VAL A CA 1
ATOM 1249 C C . VAL A 1 157 ? 10.217 -4.889 -2.047 1.00 96.31 157 VAL A C 1
ATOM 1251 O O . VAL A 1 157 ? 10.468 -6.030 -2.437 1.00 96.31 157 VAL A O 1
ATOM 1254 N N . THR A 1 158 ? 9.568 -4.010 -2.812 1.00 96.88 158 THR A N 1
ATOM 1255 C CA . THR A 1 158 ? 9.074 -4.325 -4.165 1.00 96.88 158 THR A CA 1
ATOM 1256 C C . THR A 1 158 ? 10.219 -4.643 -5.126 1.00 96.88 158 THR A C 1
ATOM 1258 O O . THR A 1 158 ? 10.140 -5.590 -5.907 1.00 96.88 158 THR A O 1
ATOM 1261 N N . HIS A 1 159 ? 11.310 -3.884 -5.049 1.00 95.38 159 HIS A N 1
ATOM 1262 C CA . HIS A 1 159 ? 12.516 -4.076 -5.845 1.00 95.38 159 HIS A CA 1
ATOM 1263 C C . HIS A 1 159 ? 13.219 -5.390 -5.498 1.00 95.38 159 HIS A C 1
ATOM 1265 O O . HIS A 1 159 ? 13.587 -6.147 -6.395 1.00 95.38 159 HIS A O 1
ATOM 1271 N N . CYS A 1 160 ? 13.311 -5.726 -4.210 1.00 94.81 160 CYS A N 1
ATOM 1272 C CA . CYS A 1 160 ? 13.810 -7.019 -3.751 1.00 94.81 160 CYS A CA 1
ATOM 1273 C C . CYS A 1 160 ? 12.960 -8.177 -4.298 1.00 94.81 160 CYS A C 1
ATOM 1275 O O . CYS A 1 160 ? 13.510 -9.129 -4.853 1.00 94.81 160 CYS A O 1
ATOM 1277 N N . LEU A 1 161 ? 11.626 -8.079 -4.227 1.00 95.25 161 LEU A N 1
ATOM 1278 C CA . LEU A 1 161 ? 10.718 -9.071 -4.815 1.00 95.25 161 LEU A CA 1
ATOM 1279 C C . LEU A 1 161 ? 10.927 -9.205 -6.327 1.00 95.25 161 LEU A C 1
ATOM 1281 O O . LEU A 1 161 ? 11.023 -10.322 -6.831 1.00 95.25 161 LEU A O 1
ATOM 1285 N N . TYR A 1 162 ? 11.061 -8.089 -7.041 1.00 94.94 162 TYR A N 1
ATOM 1286 C CA . TYR A 1 162 ? 11.377 -8.074 -8.468 1.00 94.94 162 TYR A CA 1
ATOM 1287 C C . TYR A 1 162 ? 12.694 -8.811 -8.775 1.00 94.94 162 TYR A C 1
ATOM 1289 O O . TYR A 1 162 ? 12.723 -9.687 -9.643 1.00 94.94 162 TYR A O 1
ATOM 1297 N N . LEU A 1 163 ? 13.774 -8.521 -8.042 1.00 93.81 163 LEU A N 1
ATOM 1298 C CA . LEU A 1 163 ? 15.069 -9.181 -8.234 1.00 93.81 163 LEU A CA 1
ATOM 1299 C C . LEU A 1 163 ? 15.004 -10.676 -7.911 1.00 93.81 163 LEU A C 1
ATOM 1301 O O . LEU A 1 163 ? 15.576 -11.485 -8.641 1.00 93.81 163 LEU A O 1
ATOM 1305 N N . LEU A 1 164 ? 14.290 -11.058 -6.849 1.00 92.12 164 LEU A N 1
ATOM 1306 C CA . LEU A 1 164 ? 14.060 -12.462 -6.513 1.00 92.12 164 LEU A CA 1
ATOM 1307 C C . LEU A 1 164 ? 13.329 -13.175 -7.651 1.00 92.12 164 LEU A C 1
ATOM 1309 O O . LEU A 1 164 ? 13.818 -14.194 -8.129 1.00 92.12 164 LEU A O 1
ATOM 1313 N N . LEU A 1 165 ? 12.227 -12.605 -8.146 1.00 91.19 165 LEU A N 1
ATOM 1314 C CA . LEU A 1 165 ? 11.463 -13.165 -9.262 1.00 91.19 165 LEU A CA 1
ATOM 1315 C C . LEU A 1 165 ? 12.312 -13.311 -10.534 1.00 91.19 165 LEU A C 1
ATOM 1317 O O . LEU A 1 165 ? 12.174 -14.305 -11.237 1.00 91.19 165 LEU A O 1
ATOM 1321 N N . LYS A 1 166 ? 13.226 -12.371 -10.810 1.00 88.38 166 LYS A N 1
ATOM 1322 C CA . LYS A 1 166 ? 14.155 -12.444 -11.954 1.00 88.38 166 LYS A CA 1
ATOM 1323 C C . LYS A 1 166 ? 15.258 -13.491 -11.790 1.00 88.38 166 LYS A C 1
ATOM 1325 O O . LYS A 1 166 ? 15.700 -14.060 -12.786 1.00 88.38 166 LYS A O 1
ATOM 1330 N N . CYS A 1 167 ? 15.720 -13.727 -10.564 1.00 86.25 167 CYS A N 1
ATOM 1331 C CA . CYS A 1 167 ? 16.778 -14.693 -10.259 1.00 86.25 167 CYS A CA 1
ATOM 1332 C C . CYS A 1 167 ? 16.265 -16.134 -10.124 1.00 86.25 167 CYS A C 1
ATOM 1334 O O . CYS A 1 167 ? 17.060 -17.072 -10.195 1.00 86.25 167 CYS A O 1
ATOM 1336 N N . MET A 1 168 ? 14.965 -16.330 -9.895 1.00 81.44 168 MET A N 1
ATOM 1337 C CA . MET A 1 168 ? 14.378 -17.663 -9.785 1.00 81.44 168 MET A CA 1
ATOM 1338 C C . MET A 1 168 ? 14.428 -18.386 -11.138 1.00 81.44 168 MET A C 1
ATOM 1340 O O . MET A 1 168 ? 13.918 -17.903 -12.144 1.00 81.44 168 MET A O 1
ATOM 1344 N N . ALA A 1 169 ? 15.068 -19.559 -11.153 1.00 61.81 169 ALA A N 1
ATOM 1345 C CA . ALA A 1 169 ? 15.255 -20.363 -12.361 1.00 61.81 169 ALA A CA 1
ATOM 1346 C C . ALA A 1 169 ? 13.949 -21.024 -12.845 1.00 61.81 169 ALA A C 1
ATOM 1348 O O . ALA A 1 169 ? 13.731 -21.141 -14.050 1.00 61.81 169 ALA A O 1
ATOM 1349 N N . ASP A 1 170 ? 13.066 -21.397 -11.913 1.00 66.31 170 ASP A N 1
ATOM 1350 C CA . ASP A 1 170 ? 11.854 -22.169 -12.200 1.00 66.31 170 ASP A CA 1
ATOM 1351 C C . ASP A 1 170 ? 10.614 -21.268 -12.244 1.00 66.31 170 ASP A C 1
ATOM 1353 O O . ASP A 1 170 ? 9.810 -21.191 -11.312 1.00 66.31 170 ASP A O 1
ATOM 1357 N N . TRP A 1 171 ? 10.441 -20.594 -13.380 1.00 66.00 171 TRP A N 1
ATOM 1358 C CA . TRP A 1 171 ? 9.264 -19.776 -13.695 1.00 66.00 171 TRP A CA 1
ATOM 1359 C C . TRP A 1 171 ? 7.949 -20.571 -13.778 1.00 66.00 171 TRP A C 1
ATOM 1361 O O . TRP A 1 171 ? 6.880 -19.968 -13.850 1.00 66.00 171 TRP A O 1
ATOM 1371 N N . GLU A 1 172 ? 8.014 -21.903 -13.784 1.00 69.69 172 GLU A N 1
ATOM 1372 C CA . GLU A 1 172 ? 6.859 -22.789 -13.970 1.00 69.69 172 GLU A CA 1
ATOM 1373 C C . GLU A 1 172 ? 5.931 -22.852 -12.747 1.00 69.69 172 GLU A C 1
ATOM 1375 O O . GLU A 1 172 ? 4.757 -23.181 -12.893 1.00 69.69 172 GLU A O 1
ATOM 1380 N N . LEU A 1 173 ? 6.425 -22.509 -11.550 1.00 83.69 173 LEU A N 1
ATOM 1381 C CA . LEU A 1 173 ? 5.631 -22.552 -10.313 1.00 83.69 173 LEU A CA 1
ATOM 1382 C C . LEU A 1 173 ? 4.916 -21.234 -9.987 1.00 83.69 173 LEU A C 1
ATOM 1384 O O . LEU A 1 173 ? 3.974 -21.243 -9.200 1.00 83.69 173 LEU A O 1
ATOM 1388 N N . ILE A 1 174 ? 5.362 -20.112 -10.563 1.00 88.69 174 ILE A N 1
ATOM 1389 C CA . ILE A 1 174 ? 4.835 -18.772 -10.272 1.00 88.69 174 ILE A CA 1
ATOM 1390 C C . ILE A 1 174 ? 4.208 -18.206 -11.543 1.00 88.69 174 ILE A C 1
ATOM 1392 O O . ILE A 1 174 ? 4.913 -17.828 -12.489 1.00 88.69 174 ILE A O 1
ATOM 1396 N N . THR A 1 175 ? 2.880 -18.117 -11.556 1.00 92.00 175 THR A N 1
ATOM 1397 C CA . THR A 1 175 ? 2.126 -17.616 -12.709 1.00 92.00 175 THR A CA 1
ATOM 1398 C C . THR A 1 175 ? 2.361 -16.113 -12.916 1.00 92.00 175 THR A C 1
ATOM 1400 O O . THR A 1 175 ? 2.774 -15.414 -11.986 1.00 92.00 175 THR A O 1
ATOM 1403 N N . PRO A 1 176 ? 2.085 -15.561 -14.113 1.00 92.38 176 PRO A N 1
ATOM 1404 C CA . PRO A 1 176 ? 2.129 -14.113 -14.323 1.00 92.38 176 PRO A CA 1
ATOM 1405 C C . PRO A 1 176 ? 1.250 -13.333 -13.332 1.00 92.38 176 PRO A C 1
ATOM 1407 O O . PRO A 1 176 ? 1.636 -12.251 -12.892 1.00 92.38 176 PRO A O 1
ATOM 1410 N N . LEU A 1 177 ? 0.112 -13.909 -12.923 1.00 94.75 177 LEU A N 1
ATOM 1411 C CA . LEU A 1 177 ? -0.787 -13.306 -11.939 1.00 94.75 177 LEU A CA 1
ATOM 1412 C C . LEU A 1 177 ? -0.148 -13.249 -10.549 1.00 94.75 177 LEU A C 1
ATOM 1414 O O . LEU A 1 177 ? -0.238 -12.219 -9.888 1.00 94.75 177 LEU A O 1
ATOM 1418 N N . ASP A 1 178 ? 0.544 -14.309 -10.128 1.00 94.50 178 ASP A N 1
ATOM 1419 C CA . ASP A 1 178 ? 1.243 -14.329 -8.838 1.00 94.50 178 ASP A CA 1
ATOM 1420 C C . ASP A 1 178 ? 2.346 -13.266 -8.791 1.00 94.50 178 ASP A C 1
ATOM 1422 O O . ASP A 1 178 ? 2.521 -12.592 -7.780 1.00 94.50 178 ASP A O 1
ATOM 1426 N N . ARG A 1 179 ? 3.064 -13.055 -9.902 1.00 93.88 179 ARG A N 1
ATOM 1427 C CA . ARG A 1 179 ? 4.101 -12.011 -10.011 1.00 93.88 179 ARG A CA 1
ATOM 1428 C C . ARG A 1 179 ? 3.501 -10.617 -9.885 1.00 93.88 179 ARG A C 1
ATOM 1430 O O . ARG A 1 179 ? 4.039 -9.791 -9.152 1.00 93.88 179 ARG A O 1
ATOM 1437 N N . LEU A 1 180 ? 2.389 -10.371 -10.580 1.00 95.75 180 LEU A N 1
ATOM 1438 C CA . LEU A 1 180 ? 1.653 -9.114 -10.477 1.00 95.75 180 LEU A CA 1
ATOM 1439 C C . LEU A 1 180 ? 1.180 -8.885 -9.037 1.00 95.75 180 LEU A C 1
ATOM 1441 O O . LEU A 1 180 ? 1.437 -7.826 -8.469 1.00 95.75 180 LEU A O 1
ATOM 1445 N N . ALA A 1 181 ? 0.558 -9.896 -8.429 1.00 96.19 181 ALA A N 1
ATOM 1446 C CA . ALA A 1 181 ? 0.071 -9.835 -7.058 1.00 96.19 181 ALA A CA 1
ATOM 1447 C C . ALA A 1 181 ? 1.204 -9.585 -6.051 1.00 96.19 181 ALA A C 1
ATOM 1449 O O . ALA A 1 181 ? 1.032 -8.774 -5.148 1.00 96.19 181 ALA A O 1
ATOM 1450 N N . LEU A 1 182 ? 2.370 -10.218 -6.221 1.00 96.12 182 LEU A N 1
ATOM 1451 C CA . LEU A 1 182 ? 3.539 -10.017 -5.360 1.00 96.12 182 LEU A CA 1
ATOM 1452 C C . LEU A 1 182 ? 4.092 -8.593 -5.455 1.00 96.12 182 LEU A C 1
ATOM 1454 O O . LEU A 1 182 ? 4.376 -7.991 -4.420 1.00 96.12 182 LEU A O 1
ATOM 1458 N N . LEU A 1 183 ? 4.221 -8.032 -6.663 1.00 96.81 183 LEU A N 1
ATOM 1459 C CA . LEU A 1 183 ? 4.687 -6.650 -6.810 1.00 96.81 183 LEU A CA 1
ATOM 1460 C C . LEU A 1 183 ? 3.682 -5.645 -6.245 1.00 96.81 183 LEU A C 1
ATOM 1462 O O . LEU A 1 183 ? 4.075 -4.734 -5.520 1.00 96.81 183 LEU A O 1
ATOM 1466 N N . VAL A 1 184 ? 2.389 -5.826 -6.528 1.00 97.38 184 VAL A N 1
ATOM 1467 C CA . VAL A 1 184 ? 1.334 -4.978 -5.956 1.00 97.38 184 VAL A CA 1
ATOM 1468 C C . VAL A 1 184 ? 1.331 -5.089 -4.430 1.00 97.38 184 VAL A C 1
ATOM 1470 O O . VAL A 1 184 ? 1.286 -4.062 -3.759 1.00 97.38 184 VAL A O 1
ATOM 1473 N N . ALA A 1 185 ? 1.459 -6.299 -3.874 1.00 97.69 185 ALA A N 1
ATOM 1474 C CA . ALA A 1 185 ? 1.558 -6.523 -2.433 1.00 97.69 185 ALA A CA 1
ATOM 1475 C C . ALA A 1 185 ? 2.763 -5.793 -1.823 1.00 97.69 185 ALA A C 1
ATOM 1477 O O . ALA A 1 185 ? 2.608 -5.134 -0.799 1.00 97.69 185 ALA A O 1
ATOM 1478 N N . GLY A 1 186 ? 3.934 -5.840 -2.469 1.00 97.69 186 GLY A N 1
ATOM 1479 C CA . GLY A 1 186 ? 5.125 -5.104 -2.034 1.00 97.69 186 GLY A CA 1
ATOM 1480 C C . GLY A 1 186 ? 4.880 -3.597 -1.910 1.00 97.69 186 GLY A C 1
ATOM 1481 O O . GLY A 1 186 ? 5.234 -3.001 -0.888 1.00 97.69 186 GLY A O 1
ATOM 1482 N N . ILE A 1 187 ? 4.196 -3.008 -2.898 1.00 97.44 187 ILE A N 1
ATOM 1483 C CA . ILE A 1 187 ? 3.882 -1.570 -2.949 1.00 97.44 187 ILE A CA 1
ATOM 1484 C C . ILE A 1 187 ? 2.922 -1.150 -1.832 1.00 97.44 187 ILE A C 1
ATOM 1486 O O . ILE A 1 187 ? 3.000 -0.012 -1.378 1.00 97.44 187 ILE A O 1
ATOM 1490 N N . VAL A 1 188 ? 2.006 -2.028 -1.411 1.00 97.06 188 VAL A N 1
ATOM 1491 C CA . VAL A 1 188 ? 0.904 -1.667 -0.500 1.00 97.06 188 VAL A CA 1
ATOM 1492 C C . VAL A 1 188 ? 1.070 -2.160 0.940 1.00 97.06 188 VAL A C 1
ATOM 1494 O O . VAL A 1 188 ? 0.281 -1.763 1.797 1.00 97.06 188 VAL A O 1
ATOM 1497 N N . HIS A 1 189 ? 2.055 -3.020 1.228 1.00 97.31 189 HIS A N 1
ATOM 1498 C CA . HIS A 1 189 ? 2.087 -3.808 2.471 1.00 97.31 189 HIS A CA 1
ATOM 1499 C C . HIS A 1 189 ? 2.130 -2.994 3.773 1.00 97.31 189 HIS A C 1
ATOM 1501 O O . HIS A 1 189 ? 1.685 -3.501 4.795 1.00 97.31 189 HIS A O 1
ATOM 1507 N N . ASP A 1 190 ? 2.639 -1.760 3.716 1.00 97.06 190 ASP A N 1
ATOM 1508 C CA . ASP A 1 190 ? 2.897 -0.878 4.866 1.00 97.06 190 ASP A CA 1
ATOM 1509 C C . ASP A 1 190 ? 2.207 0.499 4.707 1.00 97.06 190 ASP A C 1
ATOM 1511 O O . ASP A 1 190 ? 2.613 1.494 5.314 1.00 97.06 190 ASP A O 1
ATOM 1515 N N . MET A 1 191 ? 1.175 0.609 3.858 1.00 91.69 191 MET A N 1
ATOM 1516 C CA . MET A 1 191 ? 0.450 1.878 3.677 1.00 91.69 191 MET A CA 1
ATOM 1517 C C . MET A 1 191 ? -0.164 2.369 4.989 1.00 91.69 191 MET A C 1
ATOM 1519 O O . MET A 1 191 ? -0.765 1.597 5.725 1.00 91.69 191 MET A O 1
ATOM 1523 N N . ASP A 1 192 ? -0.068 3.666 5.267 1.00 92.00 192 ASP A N 1
ATOM 1524 C CA . ASP A 1 192 ? -0.524 4.290 6.516 1.00 92.00 192 ASP A CA 1
ATOM 1525 C C . ASP A 1 192 ? 0.147 3.737 7.793 1.00 92.00 192 ASP A C 1
ATOM 1527 O O . ASP A 1 192 ? -0.349 3.879 8.911 1.00 92.00 192 ASP A O 1
ATOM 1531 N N . HIS A 1 193 ? 1.328 3.125 7.675 1.00 91.31 193 HIS A N 1
ATOM 1532 C CA . HIS A 1 193 ? 2.070 2.692 8.853 1.00 91.31 193 HIS A CA 1
ATOM 1533 C C . HIS A 1 193 ? 2.554 3.902 9.679 1.00 91.31 193 HIS A C 1
ATOM 1535 O O . HIS A 1 193 ? 3.185 4.827 9.167 1.00 91.31 193 HIS A O 1
ATOM 1541 N N . MET A 1 194 ? 2.279 3.905 10.989 1.00 90.88 194 MET A N 1
ATOM 1542 C CA . MET A 1 194 ? 2.572 5.040 11.887 1.00 90.88 194 MET A CA 1
ATOM 1543 C C . MET A 1 194 ? 3.962 4.981 12.546 1.00 90.88 194 MET A C 1
ATOM 1545 O O . MET A 1 194 ? 4.305 5.823 13.373 1.00 90.88 194 MET A O 1
ATOM 1549 N N . GLY A 1 195 ? 4.768 3.967 12.220 1.00 91.25 195 GLY A N 1
ATOM 1550 C CA . GLY A 1 195 ? 6.053 3.701 12.884 1.00 91.25 195 GLY A CA 1
ATOM 1551 C C . GLY A 1 195 ? 5.898 3.072 14.275 1.00 91.25 195 GLY A C 1
ATOM 1552 O O . GLY A 1 195 ? 6.831 3.081 15.075 1.00 91.25 195 GLY A O 1
ATOM 1553 N N . LEU A 1 196 ? 4.714 2.533 14.565 1.00 92.88 196 LEU A N 1
ATOM 1554 C CA . LEU A 1 196 ? 4.338 1.902 15.825 1.00 92.88 196 LEU A CA 1
ATOM 1555 C C . LEU A 1 196 ? 3.925 0.458 15.542 1.00 92.88 196 LEU A C 1
ATOM 1557 O O . LEU A 1 196 ? 3.362 0.172 14.496 1.00 92.88 196 LEU A O 1
ATOM 1561 N N . ASN A 1 197 ? 4.192 -0.454 16.476 1.00 93.56 197 ASN A N 1
ATOM 1562 C CA . ASN A 1 197 ? 3.846 -1.868 16.312 1.00 93.56 197 ASN A CA 1
ATOM 1563 C C . ASN A 1 197 ? 2.519 -2.236 16.996 1.00 93.56 197 ASN A C 1
ATOM 1565 O O . ASN A 1 197 ? 2.039 -1.526 17.883 1.00 93.56 197 ASN A O 1
ATOM 1569 N N . ASN A 1 198 ? 1.963 -3.401 16.640 1.00 92.25 198 ASN A N 1
ATOM 1570 C CA . ASN A 1 198 ? 0.718 -3.938 17.212 1.00 92.25 198 ASN A CA 1
ATOM 1571 C C . ASN A 1 198 ? 0.717 -3.921 18.760 1.00 92.25 198 ASN A C 1
ATOM 1573 O O . ASN A 1 198 ? -0.259 -3.517 19.395 1.00 92.25 198 ASN A O 1
ATOM 1577 N N . SER A 1 199 ? 1.842 -4.271 19.390 1.00 93.62 199 SER A N 1
ATOM 1578 C CA . SER A 1 199 ? 1.983 -4.271 20.852 1.00 93.62 199 SER A CA 1
ATOM 1579 C C . SER A 1 199 ? 1.884 -2.876 21.475 1.00 93.62 199 SER A C 1
ATOM 1581 O O . SER A 1 199 ? 1.385 -2.739 22.590 1.00 93.62 199 SER A O 1
ATOM 1583 N N . TYR A 1 200 ? 2.369 -1.834 20.795 1.00 94.31 200 TYR A N 1
ATOM 1584 C CA . TYR A 1 200 ? 2.184 -0.449 21.227 1.00 94.31 200 TYR A CA 1
ATOM 1585 C C . TYR A 1 200 ? 0.704 -0.067 21.176 1.00 94.31 200 TYR A C 1
ATOM 1587 O O . TYR A 1 200 ? 0.164 0.420 22.169 1.00 94.31 200 TYR A O 1
ATOM 1595 N N . HIS A 1 201 ? 0.035 -0.366 20.059 1.00 93.06 201 HIS A N 1
ATOM 1596 C CA . HIS A 1 201 ? -1.382 -0.066 19.872 1.00 93.06 201 HIS A CA 1
ATOM 1597 C C . HIS A 1 201 ? -2.271 -0.707 20.941 1.00 93.06 201 HIS A C 1
ATOM 1599 O O . HIS A 1 201 ? -3.179 -0.033 21.431 1.00 93.06 201 HIS A O 1
ATOM 1605 N N . LEU A 1 202 ? -1.970 -1.952 21.332 1.00 91.62 202 LEU A N 1
ATOM 1606 C CA . LEU A 1 202 ? -2.618 -2.668 22.437 1.00 91.62 202 LEU A CA 1
ATOM 1607 C C . LEU A 1 202 ? -2.387 -1.998 23.796 1.00 91.62 202 LEU A C 1
ATOM 1609 O O . LEU A 1 202 ? -3.330 -1.804 24.549 1.00 91.62 202 LEU A O 1
ATOM 1613 N N . ARG A 1 203 ? -1.142 -1.630 24.126 1.00 93.62 203 ARG A N 1
ATOM 1614 C CA . ARG A 1 203 ? -0.811 -1.049 25.442 1.00 93.62 203 ARG A CA 1
ATOM 1615 C C . ARG A 1 203 ? -1.366 0.355 25.656 1.00 93.62 203 ARG A C 1
ATOM 1617 O O . ARG A 1 203 ? -1.498 0.777 26.799 1.00 93.62 203 ARG A O 1
ATOM 1624 N N . CYS A 1 204 ? -1.609 1.088 24.578 1.00 92.00 204 CYS A N 1
ATOM 1625 C CA . CYS A 1 204 ? -2.097 2.461 24.634 1.00 92.00 204 CYS A CA 1
ATOM 1626 C C . CYS A 1 204 ? -3.606 2.571 24.379 1.00 92.00 204 CYS A C 1
ATOM 1628 O O . CYS A 1 204 ? -4.082 3.689 24.205 1.00 92.00 204 CYS A O 1
ATOM 1630 N N . ASP A 1 205 ? -4.329 1.444 24.300 1.00 91.00 205 ASP A N 1
ATOM 1631 C CA . ASP A 1 205 ? -5.766 1.394 23.989 1.00 91.00 205 ASP A CA 1
ATOM 1632 C C . ASP A 1 205 ? -6.145 2.265 22.778 1.00 91.00 205 ASP A C 1
ATOM 1634 O O . ASP A 1 205 ? -7.197 2.903 22.721 1.00 91.00 205 ASP A O 1
ATOM 1638 N N . SER A 1 206 ? -5.257 2.307 21.782 1.00 90.50 206 SER A N 1
ATOM 1639 C CA . SER A 1 206 ? -5.534 3.001 20.522 1.00 90.50 206 SER A CA 1
ATOM 1640 C C . SER A 1 206 ? -6.697 2.317 19.786 1.00 90.50 206 SER A C 1
ATOM 1642 O O . SER A 1 206 ? -6.967 1.144 20.057 1.00 90.50 206 SER A O 1
ATOM 1644 N N . PRO A 1 207 ? -7.353 2.963 18.802 1.00 89.81 207 PRO A N 1
ATOM 1645 C CA . PRO A 1 207 ? -8.426 2.328 18.033 1.00 89.81 207 PRO A CA 1
ATOM 1646 C C . PRO A 1 207 ? -8.039 0.953 17.466 1.00 89.81 207 PRO A C 1
ATOM 1648 O O . PRO A 1 207 ? -8.789 -0.007 17.630 1.00 89.81 207 PRO A O 1
ATOM 1651 N N . PHE A 1 208 ? -6.828 0.816 16.910 1.00 90.12 208 PHE A N 1
ATOM 1652 C CA . PHE A 1 208 ? -6.295 -0.475 16.458 1.00 90.12 208 PHE A CA 1
ATOM 1653 C C . PHE A 1 208 ? -6.098 -1.480 17.603 1.00 90.12 208 PHE A C 1
ATOM 1655 O O . PHE A 1 208 ? -6.398 -2.658 17.441 1.00 90.12 208 PHE A O 1
ATOM 1662 N N . GLY A 1 209 ? -5.656 -1.035 18.782 1.00 90.25 209 GLY A N 1
ATOM 1663 C CA . GLY A 1 209 ? -5.516 -1.892 19.966 1.00 90.25 209 GLY A CA 1
ATOM 1664 C C . GLY A 1 209 ? -6.852 -2.377 20.528 1.00 90.25 209 GLY A C 1
ATOM 1665 O O . GLY A 1 209 ? -6.987 -3.543 20.905 1.00 90.25 209 GLY A O 1
ATOM 1666 N N . ILE A 1 210 ? -7.865 -1.510 20.534 1.00 91.62 210 ILE A N 1
ATOM 1667 C CA . ILE A 1 210 ? -9.232 -1.874 20.915 1.00 91.62 210 ILE A CA 1
ATOM 1668 C C . ILE A 1 210 ? -9.787 -2.886 19.910 1.00 91.62 210 ILE A C 1
ATOM 1670 O O . ILE A 1 210 ? -10.320 -3.917 20.322 1.00 91.62 210 ILE A O 1
ATOM 1674 N N . LEU A 1 211 ? -9.624 -2.637 18.605 1.00 89.69 211 LEU A N 1
ATOM 1675 C CA . LEU A 1 211 ? -10.032 -3.570 17.551 1.00 89.69 211 LEU A CA 1
ATOM 1676 C C . LEU A 1 211 ? -9.337 -4.927 17.706 1.00 89.69 211 LEU A C 1
ATOM 1678 O O . LEU A 1 211 ? -10.022 -5.949 17.701 1.00 89.69 211 LEU A O 1
ATOM 1682 N N . ALA A 1 212 ? -8.022 -4.949 17.929 1.00 90.25 212 ALA A N 1
ATOM 1683 C CA . ALA A 1 212 ? -7.254 -6.169 18.185 1.00 90.25 212 ALA A CA 1
ATOM 1684 C C . ALA A 1 212 ? -7.823 -6.948 19.376 1.00 90.25 212 ALA A C 1
ATOM 1686 O O . ALA A 1 212 ? -8.160 -8.125 19.262 1.00 90.25 212 ALA A O 1
ATOM 1687 N N . SER A 1 213 ? -8.024 -6.263 20.504 1.00 91.38 213 SER A N 1
ATOM 1688 C CA . SER A 1 213 ? -8.519 -6.869 21.745 1.00 91.38 213 SER A CA 1
ATOM 1689 C C . SER A 1 213 ? -9.952 -7.394 21.626 1.00 91.38 213 SER A C 1
ATOM 1691 O O . SER A 1 213 ? -10.289 -8.413 22.223 1.00 91.38 213 SER A O 1
ATOM 1693 N N . LYS A 1 214 ? -10.816 -6.707 20.867 1.00 91.00 214 LYS A N 1
ATOM 1694 C CA . LYS A 1 214 ? -12.225 -7.090 20.686 1.00 91.00 214 LYS A CA 1
ATOM 1695 C C . LYS A 1 214 ? -12.420 -8.196 19.654 1.00 91.00 214 LYS A C 1
ATOM 1697 O O . LYS A 1 214 ? -13.310 -9.021 19.830 1.00 91.00 214 LYS A O 1
ATOM 1702 N N . THR A 1 215 ? -11.623 -8.202 18.589 1.00 87.56 215 THR A N 1
ATOM 1703 C CA . THR A 1 215 ? -11.736 -9.177 17.489 1.00 87.56 215 THR A CA 1
ATOM 1704 C C . THR A 1 215 ? -10.854 -10.407 17.684 1.00 87.56 215 THR A C 1
ATOM 1706 O O . THR A 1 215 ? -11.057 -11.412 17.008 1.00 87.56 215 THR A O 1
ATOM 1709 N N . GLY A 1 216 ? -9.874 -10.339 18.589 1.00 87.62 216 GLY A N 1
ATOM 1710 C CA . GLY A 1 216 ? -8.864 -11.378 18.769 1.00 87.62 216 GLY A CA 1
ATOM 1711 C C . GLY A 1 216 ? -7.818 -11.420 17.651 1.00 87.62 216 GLY A C 1
ATOM 1712 O O . GLY A 1 216 ? -7.051 -12.378 17.599 1.00 87.62 216 GLY A O 1
ATOM 1713 N N . GLN A 1 217 ? -7.771 -10.422 16.759 1.00 86.19 217 GLN A N 1
ATOM 1714 C CA . GLN A 1 217 ? -6.751 -10.368 15.713 1.00 86.19 217 GLN A CA 1
ATOM 1715 C C . GLN A 1 217 ? -5.419 -9.853 16.240 1.00 86.19 217 GLN A C 1
ATOM 1717 O O . GLN A 1 217 ? -5.329 -8.755 16.783 1.00 86.19 217 GLN A O 1
ATOM 1722 N N . SER A 1 218 ? -4.366 -10.643 16.032 1.00 86.75 218 SER A N 1
ATOM 1723 C CA . SER A 1 218 ? -2.990 -10.274 16.377 1.00 86.75 218 SER A CA 1
ATOM 1724 C C . SER A 1 218 ? -2.319 -9.382 15.330 1.00 86.75 218 SER A C 1
ATOM 1726 O O . SER A 1 218 ? -1.342 -8.713 15.655 1.00 86.75 218 SER A O 1
ATOM 1728 N N . SER A 1 219 ? -2.840 -9.373 14.100 1.00 92.88 219 SER A N 1
ATOM 1729 C CA . SER A 1 219 ? -2.250 -8.708 12.929 1.00 92.88 219 SER A CA 1
ATOM 1730 C C . SER A 1 219 ? -3.128 -7.558 12.426 1.00 92.88 219 SER A C 1
ATOM 1732 O O . SER A 1 219 ? -3.563 -7.533 11.276 1.00 92.88 219 SER A O 1
ATOM 1734 N N . VAL A 1 220 ? -3.499 -6.645 13.330 1.00 93.25 220 VAL A N 1
ATOM 1735 C CA . VAL A 1 220 ? -4.466 -5.579 13.013 1.00 93.25 220 VAL A CA 1
ATOM 1736 C C . VAL A 1 220 ? -3.904 -4.555 12.039 1.00 93.25 220 VAL A C 1
ATOM 1738 O O . VAL A 1 220 ? -4.646 -4.107 11.168 1.00 93.25 220 VAL A O 1
ATOM 1741 N N . LEU A 1 221 ? -2.621 -4.211 12.152 1.00 93.56 221 LEU A N 1
ATOM 1742 C CA . LEU A 1 221 ? -1.972 -3.314 11.195 1.00 93.56 221 LEU A CA 1
ATOM 1743 C C . LEU A 1 221 ? -1.933 -3.934 9.794 1.00 93.56 221 LEU A C 1
ATOM 1745 O O . LEU A 1 221 ? -2.331 -3.297 8.829 1.00 93.56 221 LEU A O 1
ATOM 1749 N N . GLU A 1 222 ? -1.582 -5.211 9.682 1.00 95.50 222 GLU A N 1
ATOM 1750 C CA . GLU A 1 222 ? -1.503 -5.911 8.399 1.00 95.50 222 GLU A CA 1
ATOM 1751 C C . GLU A 1 222 ? -2.880 -6.003 7.714 1.00 95.50 222 GLU A C 1
ATOM 1753 O O . GLU A 1 222 ? -3.006 -5.802 6.504 1.00 95.50 222 GLU A O 1
ATOM 1758 N N . VAL A 1 223 ? -3.941 -6.240 8.493 1.00 93.62 223 VAL A N 1
ATOM 1759 C CA . VAL A 1 223 ? -5.326 -6.190 7.994 1.00 93.62 223 VAL A CA 1
ATOM 1760 C C . VAL A 1 223 ? -5.714 -4.768 7.573 1.00 93.62 223 VAL A C 1
ATOM 1762 O O . VAL A 1 223 ? -6.388 -4.599 6.557 1.00 93.62 223 VAL A O 1
ATOM 1765 N N . HIS A 1 224 ? -5.281 -3.743 8.312 1.00 92.56 224 HIS A N 1
ATOM 1766 C CA . HIS A 1 224 ? -5.498 -2.337 7.954 1.00 92.56 224 HIS A CA 1
ATOM 1767 C C . HIS A 1 224 ? -4.841 -1.978 6.613 1.00 92.56 224 HIS A C 1
ATOM 1769 O O . HIS A 1 224 ? -5.528 -1.472 5.726 1.00 92.56 224 HIS A O 1
ATOM 1775 N N . HIS A 1 225 ? -3.568 -2.329 6.414 1.00 94.19 225 HIS A N 1
ATOM 1776 C CA . HIS A 1 225 ? -2.845 -2.101 5.156 1.00 94.19 225 HIS A CA 1
ATOM 1777 C C . HIS A 1 225 ? -3.550 -2.776 3.966 1.00 94.19 225 HIS A C 1
ATOM 1779 O O . HIS A 1 225 ? -3.746 -2.162 2.915 1.00 94.19 225 HIS A O 1
ATOM 1785 N N . CYS A 1 226 ? -4.024 -4.013 4.155 1.00 94.44 226 CYS A N 1
ATOM 1786 C CA . CYS A 1 226 ? -4.792 -4.744 3.146 1.00 94.44 226 CYS A CA 1
ATOM 1787 C C . CYS A 1 226 ? -6.124 -4.050 2.801 1.00 94.44 226 CYS A C 1
ATOM 1789 O O . CYS A 1 226 ? -6.457 -3.889 1.625 1.00 94.44 226 CYS A O 1
ATOM 1791 N N . ASN A 1 227 ? -6.867 -3.572 3.804 1.00 91.56 227 ASN A N 1
ATOM 1792 C CA . ASN A 1 227 ? -8.118 -2.842 3.577 1.00 91.56 227 ASN A CA 1
ATOM 1793 C C . ASN A 1 227 ? -7.889 -1.546 2.783 1.00 91.56 227 ASN A C 1
ATOM 1795 O O . ASN A 1 227 ? -8.658 -1.245 1.868 1.00 91.56 227 ASN A O 1
ATOM 1799 N N . LEU A 1 228 ? -6.813 -0.810 3.082 1.00 89.00 228 LEU A N 1
ATOM 1800 C CA . LEU A 1 228 ? -6.427 0.380 2.321 1.00 89.00 228 LEU A CA 1
ATOM 1801 C C . LEU A 1 228 ? -6.035 0.047 0.876 1.00 89.00 228 LEU A C 1
ATOM 1803 O O . LEU A 1 228 ? -6.376 0.797 -0.042 1.00 89.00 228 LEU A O 1
ATOM 1807 N N . ALA A 1 229 ? -5.378 -1.092 0.641 1.00 92.38 229 ALA A N 1
ATOM 1808 C CA . ALA A 1 229 ? -5.062 -1.565 -0.707 1.00 92.38 229 ALA A CA 1
ATOM 1809 C C . ALA A 1 229 ? -6.327 -1.823 -1.525 1.00 92.38 229 ALA A C 1
ATOM 1811 O O . ALA A 1 229 ? -6.462 -1.301 -2.632 1.00 92.38 229 ALA A O 1
ATOM 1812 N N . VAL A 1 230 ? -7.296 -2.538 -0.949 1.00 92.19 230 VAL A N 1
ATOM 1813 C CA . VAL A 1 230 ? -8.591 -2.787 -1.595 1.00 92.19 230 VAL A CA 1
ATOM 1814 C C . VAL A 1 230 ? -9.336 -1.477 -1.856 1.00 92.19 230 VAL A C 1
ATOM 1816 O O . VAL A 1 230 ? -9.870 -1.282 -2.947 1.00 92.19 230 VAL A O 1
ATOM 1819 N N . GLN A 1 231 ? -9.341 -0.545 -0.900 1.00 87.62 231 GLN A N 1
ATOM 1820 C CA . GLN A 1 231 ? -9.962 0.771 -1.076 1.00 87.62 231 GLN A CA 1
ATOM 1821 C C . GLN A 1 231 ? -9.305 1.572 -2.210 1.00 87.62 231 GLN A C 1
ATOM 1823 O O . GLN A 1 231 ? -10.002 2.214 -3.000 1.00 87.62 231 GLN A O 1
ATOM 1828 N N . THR A 1 232 ? -7.977 1.527 -2.300 1.00 85.94 232 THR A N 1
ATOM 1829 C CA . THR A 1 232 ? -7.209 2.217 -3.341 1.00 85.94 232 THR A CA 1
ATOM 1830 C C . THR A 1 232 ? -7.508 1.639 -4.716 1.00 85.94 232 THR A C 1
ATOM 1832 O O . THR A 1 232 ? -7.842 2.395 -5.621 1.00 85.94 232 THR A O 1
ATOM 1835 N N . LEU A 1 233 ? -7.488 0.311 -4.853 1.00 88.50 233 LEU A N 1
ATOM 1836 C CA . LEU A 1 233 ? -7.851 -0.373 -6.096 1.00 88.50 233 LEU A CA 1
ATOM 1837 C C . LEU A 1 233 ? -9.305 -0.091 -6.490 1.00 88.50 233 LEU A C 1
ATOM 1839 O O . LEU A 1 233 ? -9.600 0.143 -7.648 1.00 88.50 233 LEU A O 1
ATOM 1843 N N . THR A 1 234 ? -10.230 -0.024 -5.533 1.00 87.25 234 THR A N 1
ATOM 1844 C CA . THR A 1 234 ? -11.651 0.256 -5.824 1.00 87.25 234 THR A CA 1
ATOM 1845 C C . THR A 1 234 ? -11.906 1.726 -6.207 1.00 87.25 234 THR A C 1
ATOM 1847 O O . THR A 1 234 ? -13.021 2.085 -6.583 1.00 87.25 234 THR A O 1
ATOM 1850 N N . SER A 1 235 ? -10.903 2.604 -6.102 1.00 81.31 235 SER A N 1
ATOM 1851 C CA . SER A 1 235 ? -11.040 4.020 -6.459 1.00 81.31 235 SER A CA 1
ATOM 1852 C C . SER A 1 235 ? -11.019 4.221 -7.980 1.00 81.31 235 SER A C 1
ATOM 1854 O O . SER A 1 235 ? -10.371 3.474 -8.712 1.00 81.31 235 SER A O 1
ATOM 1856 N N . GLU A 1 236 ? -11.718 5.246 -8.474 1.00 80.69 236 GLU A N 1
ATOM 1857 C CA . GLU A 1 236 ? -11.828 5.498 -9.917 1.00 80.69 236 GLU A CA 1
ATOM 1858 C C . GLU A 1 236 ? -10.449 5.698 -10.578 1.00 80.69 236 GLU A C 1
ATOM 1860 O O . GLU A 1 236 ? -9.617 6.483 -10.118 1.00 80.69 236 GLU A O 1
ATOM 1865 N N . GLY A 1 237 ? -10.206 4.973 -11.675 1.00 82.25 237 GLY A N 1
ATOM 1866 C CA . GLY A 1 237 ? -8.965 5.053 -12.452 1.00 82.25 237 GLY A CA 1
ATOM 1867 C C . GLY A 1 237 ? -7.733 4.420 -11.795 1.00 82.25 237 GLY A C 1
ATOM 1868 O O . GLY A 1 237 ? -6.627 4.690 -12.259 1.00 82.25 237 GLY A O 1
ATOM 1869 N N . CYS A 1 238 ? -7.904 3.630 -10.726 1.00 79.62 238 CYS A N 1
ATOM 1870 C CA . CYS A 1 238 ? -6.818 2.949 -10.004 1.00 79.62 238 CYS A CA 1
ATOM 1871 C C . CYS A 1 238 ? -6.854 1.406 -10.112 1.00 79.62 238 CYS A C 1
ATOM 1873 O O . CYS A 1 238 ? -6.045 0.760 -9.447 1.00 79.62 238 CYS A O 1
ATOM 1875 N N . ASN A 1 239 ? -7.766 0.834 -10.914 1.00 82.06 239 ASN A N 1
ATOM 1876 C CA . ASN A 1 239 ? -7.910 -0.607 -11.187 1.00 82.06 239 ASN A CA 1
ATOM 1877 C C . ASN A 1 239 ? -7.732 -0.894 -12.675 1.00 82.06 239 ASN A C 1
ATOM 1879 O O . ASN A 1 239 ? -8.398 -0.178 -13.461 1.00 82.06 239 ASN A O 1
#

Sequence (239 aa):
TFTKEEEELLESFSSFAGITLANLKLYEFATNAGIEATALMKETTDYTSGVVLQRTLPAVMSKNVDDLITRCLALQVPEDVLALSRTVNFNPLDYLVHPPNSDEGLLIVRLLVELFEDMGLINEFSIDQSVLIRFIIRCRSQYNNVSYHNFYHAFDVTHCLYLLLKCMADWELITPLDRLALLVAGIVHDMDHMGLNNSYHLRCDSPFGILASKTGQSSVLEVHHCNLAVQTLTSEGCN

Secondary structure (DSSP, 8-state):
---HHHHHHHHHHHHHHHHHHHHHHHHHHHHHHHHHHHHHHHHHHHHHTTTTS----TTTHHHHHHHHHHHHHH-PPPHHHHHHTTSTT--GGGG--S-TTS-TTHHHHHHHHHHHHHTTHHHHTT--HHHHHHHHHHHHTTS---SSSSHHHHHHHHHHHHHHHHH-S-TTSS-HHHHHHHHHHHHHTTTT--S--HHHHHHTT-HHHHHHHHH--S-HHHHHHHHHHHHHHTSTT--

Radius of gyration: 25.22 Å; chains: 1; bounding box: 87×49×59 Å

pLDDT: mean 83.48, std 17.62, range [25.41, 97.69]